Protein 3ZOJ (pdb70)

Radius of gyration: 19.0 Å; Cα contacts (8 Å, |Δi|>4): 452; chains: 1; bounding box: 41×40×64 Å

Sequence (263 aa):
GQAEIKPEDAPYITNAYKPAYARRWGFGSDSVRNHFIAMSSGEFVGTFLFLWSSAFVIAQIANQAPETPDGGSNPAQLIMISSFGFGFGVMVGVFITYRVSGGNLNPAVTLALVLARAIPPFRGILMAFTQIIVAGMAAAGAASAMTPGEIAFANALGGGASRTRGLFLEAFFGTAILCLTVLMLAVEKKHRRATWFAPFVIGIALLIIAHLICIYYTGAGLNPARSFGPAVAARSFPNYHWIYWLGPILGAFFLAYSSIWQMWKWWLNYQTTNP

Nearest PDB structures (foldseek):
  2w1p-assembly1_A  TM=1.003E+00  e=9.322E-38  Komagataella pastoris
  7w7r-assembly1_A  TM=9.279E-01  e=1.316E-11  Anabas testudineus
  5i32-assembly1_A  TM=8.982E-01  e=2.821E-11  Arabidopsis thaliana
  2b5f-assembly1_C  TM=8.684E-01  e=2.950E-11  Spinacia oleracea
  6qf5-assembly1_B  TM=8.588E-01  e=1.096E-08  Homo sapiens

Organism: Komagataella phaffii (strain ATCC 76273 / CBS 7435 / CECT 11047 / NRRL Y-11430 / Wegner 21-1) (NCBI:txid981350)

Structure (mmCIF, N/CA/C/O backbone):
data_3ZOJ
#
_entry.id   3ZOJ
#
_cell.length_a   90.763
_cell.length_b   90.763
_cell.length_c   80.311
_cell.angle_alpha   90.00
_cell.angle_beta   90.00
_cell.angle_gamma   90.00
#
_symmetry.space_group_name_H-M   'I 4'
#
loop_
_entity.id
_entity.type
_entity.pdbx_description
1 polymer AQUAPORIN
2 non-polymer 'octyl beta-D-glucopyranoside'
3 non-polymer 'CHLORIDE ION'
4 water water
#
loop_
_atom_site.group_PDB
_atom_site.id
_atom_site.type_symbol
_atom_site.label_atom_id
_atom_site.label_alt_id
_atom_site.label_comp_id
_atom_site.label_asym_id
_atom_site.label_entity_id
_atom_site.label_seq_id
_atom_site.pdbx_PDB_ins_code
_atom_site.Cartn_x
_atom_site.Cartn_y
_atom_site.Cartn_z
_atom_site.occupancy
_atom_site.B_iso_or_equiv
_atom_site.auth_seq_id
_atom_site.auth_comp_id
_atom_site.auth_asym_id
_atom_site.auth_atom_id
_atom_site.pdbx_PDB_model_num
ATOM 1 N N . GLY A 1 11 ? 52.909 50.075 45.773 1.00 34.93 11 GLY A N 1
ATOM 2 C CA . GLY A 1 11 ? 52.947 49.745 44.320 1.00 29.06 11 GLY A CA 1
ATOM 3 C C . GLY A 1 11 ? 51.619 49.217 43.829 1.00 19.54 11 GLY A C 1
ATOM 4 O O . GLY A 1 11 ? 51.578 48.477 42.887 1.00 22.66 11 GLY A O 1
ATOM 7 N N . GLN A 1 12 ? 50.526 49.664 44.396 1.00 23.86 12 GLN A N 1
ATOM 8 C CA . GLN A 1 12 ? 49.232 49.133 44.054 1.00 25.33 12 GLN A CA 1
ATOM 9 C C . GLN A 1 12 ? 48.678 49.964 42.905 1.00 21.03 12 GLN A C 1
ATOM 10 O O . GLN A 1 12 ? 48.818 51.222 42.885 1.00 22.75 12 GLN A O 1
ATOM 24 N N . ALA A 1 13 ? 48.055 49.298 41.917 1.00 21.00 13 ALA A N 1
ATOM 25 C CA . ALA A 1 13 ? 47.292 49.994 40.863 1.00 21.52 13 ALA A CA 1
ATOM 26 C C . ALA A 1 13 ? 46.230 50.890 41.479 1.00 19.85 13 ALA A C 1
ATOM 27 O O . ALA A 1 13 ? 45.566 50.486 42.446 1.00 23.92 13 ALA A O 1
ATOM 34 N N . GLU A 1 14 ? 46.096 52.081 40.926 1.00 18.25 14 GLU A N 1
ATOM 35 C CA . GLU A 1 14 ? 45.148 53.103 41.396 1.00 18.20 14 GLU A CA 1
ATOM 36 C C . GLU A 1 14 ? 44.130 53.513 40.323 1.00 16.42 14 GLU A C 1
ATOM 37 O O . GLU A 1 14 ? 44.472 54.116 39.292 1.00 16.54 14 GLU A O 1
ATOM 49 N N . ILE A 1 15 ? 42.894 53.121 40.583 1.00 14.50 15 ILE A N 1
ATOM 50 C CA . ILE A 1 15 ? 41.801 53.212 39.625 1.00 13.32 15 ILE A CA 1
ATOM 51 C C . ILE A 1 15 ? 40.810 54.240 40.161 1.00 12.67 15 ILE A C 1
ATOM 52 O O . ILE A 1 15 ? 40.220 54.050 41.221 1.00 15.16 15 ILE A O 1
ATOM 68 N N . LYS A 1 16 ? 40.602 55.323 39.447 1.00 12.40 16 LYS A N 1
ATOM 69 C CA . LYS A 1 16 ? 39.588 56.311 39.837 1.00 13.07 16 LYS A CA 1
ATOM 70 C C . LYS A 1 16 ? 38.227 55.647 39.712 1.00 11.65 16 LYS A C 1
ATOM 71 O O . LYS A 1 16 ? 37.996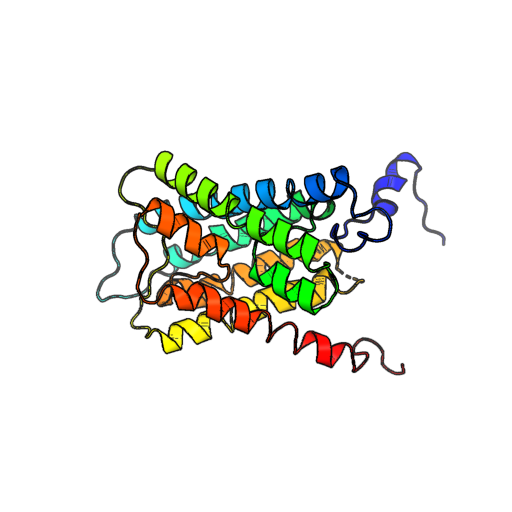 54.861 38.799 1.00 11.08 16 LYS A O 1
ATOM 90 N N . PRO A 1 17 ? 37.282 55.975 40.604 1.00 12.96 17 PRO A N 1
ATOM 91 C CA . PRO A 1 17 ? 36.003 55.269 40.562 1.00 12.73 17 PRO A CA 1
ATOM 92 C C . PRO A 1 17 ? 35.273 55.333 39.224 1.00 11.65 17 PRO A C 1
ATOM 93 O O . PRO A 1 17 ? 34.651 54.368 38.798 1.00 12.18 17 PRO A O 1
ATOM 104 N N . GLU A 1 18 ? 35.356 56.462 38.542 1.00 11.40 18 GLU A N 1
ATOM 105 C CA . GLU A 1 18 ? 34.669 56.601 37.253 1.00 11.50 18 GLU A CA 1
ATOM 106 C C . GLU A 1 18 ? 35.263 55.698 36.176 1.00 10.07 18 GLU A C 1
ATOM 107 O O . GLU A 1 18 ? 34.618 55.460 35.142 1.00 10.79 18 GLU A O 1
ATOM 119 N N . ASP A 1 19 ? 36.468 55.215 36.407 1.00 9.21 19 ASP A N 1
ATOM 120 C CA . ASP A 1 19 ? 37.171 54.332 35.463 1.00 8.84 19 ASP A CA 1
ATOM 121 C C . ASP A 1 19 ? 37.061 52.877 35.836 1.00 8.75 19 ASP A C 1
ATOM 122 O O . ASP A 1 19 ? 37.481 52.024 35.065 1.00 8.99 19 ASP A O 1
ATOM 131 N N . ALA A 1 20 ? 36.474 52.568 36.989 1.00 9.33 20 ALA A N 1
ATOM 132 C CA . ALA A 1 20 ? 36.336 51.172 37.393 1.00 9.74 20 ALA A CA 1
ATOM 133 C C . ALA A 1 20 ? 35.591 50.329 36.364 1.00 8.98 20 ALA A C 1
ATOM 134 O O . ALA A 1 20 ? 35.967 49.162 36.186 1.00 9.18 20 ALA A O 1
ATOM 141 N N . PRO A 1 21 ? 34.576 50.849 35.651 1.00 8.76 21 PRO A N 1
ATOM 142 C CA . PRO A 1 21 ? 33.901 49.979 34.689 1.00 8.56 21 PRO A CA 1
ATOM 143 C C . PRO A 1 21 ? 34.825 49.376 33.631 1.00 7.78 21 PRO A C 1
ATOM 144 O O . PRO A 1 21 ? 34.549 48.291 33.134 1.00 8.13 21 PRO A O 1
ATOM 155 N N . TYR A 1 22 ? 35.864 50.103 33.240 1.00 7.45 22 TYR A N 1
ATOM 156 C CA . TYR A 1 22 ? 36.743 49.611 32.190 1.00 7.43 22 TYR A CA 1
ATOM 157 C C . TYR A 1 22 ? 37.589 48.439 32.632 1.00 8.04 22 TYR A C 1
ATOM 158 O O . TYR A 1 22 ? 38.186 47.763 31.797 1.00 9.79 22 TYR A O 1
ATOM 176 N N . ILE A 1 23 ? 37.700 48.230 33.942 1.00 8.49 23 ILE A N 1
ATOM 177 C CA . ILE A 1 23 ? 38.434 47.119 34.537 1.00 9.47 23 ILE A CA 1
ATOM 178 C C . ILE A 1 23 ? 37.475 46.019 34.948 1.00 8.70 23 ILE A C 1
ATOM 179 O O . ILE A 1 23 ? 37.697 44.839 34.666 1.00 9.89 23 ILE A O 1
ATOM 195 N N . THR A 1 24 ? 36.413 46.389 35.654 1.00 8.17 24 THR A N 1
ATOM 196 C CA . THR A 1 24 ? 35.482 45.430 36.197 1.00 8.22 24 THR A CA 1
ATOM 197 C C . THR A 1 24 ? 34.611 44.769 35.139 1.00 8.05 24 THR A C 1
ATOM 198 O O . THR A 1 24 ? 34.203 43.615 35.294 1.00 9.69 24 THR A O 1
ATOM 209 N N . ASN A 1 25 ? 34.274 45.488 34.067 1.00 7.41 25 ASN A N 1
ATOM 210 C CA . ASN A 1 25 ? 33.385 44.931 33.048 1.00 7.44 25 ASN A CA 1
ATOM 211 C C . ASN A 1 25 ? 34.231 44.229 31.987 1.00 7.05 25 ASN A C 1
ATOM 212 O O . ASN A 1 25 ? 34.740 44.832 31.056 1.00 7.48 25 ASN A O 1
ATOM 223 N N . ALA A 1 26 ? 34.395 42.924 32.168 1.00 7.92 26 ALA A N 1
ATOM 224 C CA . ALA A 1 26 ? 35.216 42.146 31.279 1.00 7.90 26 ALA A CA 1
ATOM 225 C C . ALA A 1 26 ? 34.601 42.159 29.870 1.00 7.51 26 ALA A C 1
ATOM 226 O O . ALA A 1 26 ? 33.404 42.075 29.694 1.00 9.65 26 ALA A O 1
ATOM 233 N N . TYR A 1 27 ? 35.477 42.188 28.883 1.00 6.80 27 TYR A N 1
ATOM 234 C CA . TYR A 1 27 ? 35.050 42.082 27.487 1.00 6.26 27 TYR A CA 1
ATOM 235 C C . TYR A 1 27 ? 35.276 40.618 27.087 1.00 5.96 27 TYR A C 1
ATOM 236 O O . TYR A 1 27 ? 36.370 40.233 26.681 1.00 7.08 27 TYR A O 1
ATOM 254 N N . LYS A 1 28 ? 34.249 39.831 27.315 1.00 6.74 28 LYS A N 1
ATOM 255 C CA . LYS A 1 28 ? 34.279 38.370 27.236 1.00 6.83 28 LYS A CA 1
ATOM 256 C C . LYS A 1 28 ? 33.055 37.935 26.445 1.00 6.07 28 LYS A C 1
ATOM 257 O O . LYS A 1 28 ? 32.015 38.601 26.469 1.00 6.43 28 LYS A O 1
ATOM 276 N N . PRO A 1 29 ? 33.153 36.797 25.761 1.00 5.76 29 PRO A N 1
ATOM 277 C CA . PRO A 1 29 ? 32.008 36.346 24.982 1.00 5.65 29 PRO A CA 1
ATOM 278 C C . PRO A 1 29 ? 30.859 36.004 25.920 1.00 5.62 29 PRO A C 1
ATOM 279 O O . PRO A 1 29 ? 31.052 35.448 27.003 1.00 6.19 29 PRO A O 1
ATOM 290 N N . ALA A 1 30 ? 29.631 36.235 25.445 1.00 5.74 30 ALA A N 1
ATOM 291 C CA . ALA A 1 30 ? 28.477 36.026 26.311 1.00 6.19 30 ALA A CA 1
ATOM 292 C C . ALA A 1 30 ? 28.412 34.582 26.795 1.00 6.24 30 ALA A C 1
ATOM 293 O O . ALA A 1 30 ? 27.996 34.334 27.928 1.00 7.11 30 ALA A O 1
ATOM 300 N N . TYR A 1 31 ? 28.792 33.624 25.963 1.00 6.62 31 TYR A N 1
ATOM 301 C CA . TYR A 1 31 ? 28.713 32.234 26.346 1.00 8.00 31 TYR A CA 1
ATOM 302 C C . TYR A 1 31 ? 29.578 31.911 27.538 1.00 9.61 31 TYR A C 1
ATOM 303 O O . TYR A 1 31 ? 29.112 30.995 28.323 1.00 11.12 31 TYR A O 1
ATOM 321 N N . ALA A 1 32 ? 30.604 32.714 27.850 1.00 7.52 32 ALA A N 1
ATOM 322 C CA . ALA A 1 32 ? 31.395 32.490 29.061 1.00 8.58 32 ALA A CA 1
ATOM 323 C C . ALA A 1 32 ? 30.567 32.594 30.325 1.00 8.58 32 ALA A C 1
ATOM 324 O O . ALA A 1 32 ? 30.939 32.015 31.346 1.00 11.96 32 ALA A O 1
ATOM 331 N N A ARG A 1 33 ? 29.469 33.289 30.261 0.50 7.96 33 ARG A N 1
ATOM 332 N N B ARG A 1 33 ? 29.486 33.372 30.281 0.50 8.36 33 ARG A N 1
ATOM 333 C CA A ARG A 1 33 ? 28.746 33.587 31.444 0.50 8.58 33 ARG A CA 1
ATOM 334 C CA B ARG A 1 33 ? 28.637 33.672 31.458 0.50 9.59 33 ARG A CA 1
ATOM 335 C C A ARG A 1 33 ? 27.286 33.109 31.352 0.50 8.17 33 ARG A C 1
ATOM 336 C C B ARG A 1 33 ? 27.245 33.082 31.357 0.50 8.69 33 ARG A C 1
ATOM 337 O O A ARG A 1 33 ? 26.426 33.580 32.102 0.50 9.35 33 ARG A O 1
ATOM 338 O O B ARG A 1 33 ? 26.345 33.493 32.079 0.50 11.69 33 ARG A O 1
ATOM 379 N N . TRP A 1 34 ? 27.052 32.109 30.507 1.00 8.33 34 TRP A N 1
ATOM 380 C CA . TRP A 1 34 ? 25.747 31.473 30.385 1.00 9.11 34 TRP A CA 1
ATOM 381 C C . TRP A 1 34 ? 25.673 30.298 31.330 1.00 10.02 34 TRP A C 1
ATOM 382 O O . TRP A 1 34 ? 25.733 29.124 30.929 1.00 12.39 34 TRP A O 1
ATOM 403 N N . GLY A 1 35 ? 25.515 30.606 32.603 1.00 10.87 35 GLY A N 1
ATOM 404 C CA . GLY A 1 35 ? 25.336 29.593 33.631 1.00 12.56 35 GLY A CA 1
ATOM 405 C C . GLY A 1 35 ? 23.899 29.570 34.098 1.00 10.94 35 GLY A C 1
ATOM 406 O O . GLY A 1 35 ? 22.959 29.762 33.330 1.00 11.03 35 GLY A O 1
ATOM 410 N N . PHE A 1 36 ? 23.705 29.301 35.380 1.00 11.60 36 PHE A N 1
ATOM 411 C CA . PHE A 1 36 ? 22.361 29.272 35.902 1.00 12.34 36 PHE A CA 1
ATOM 412 C C . PHE A 1 36 ? 21.633 30.581 35.594 1.00 11.83 36 PHE A C 1
ATOM 413 O O . PHE A 1 36 ? 22.201 31.666 35.762 1.00 12.90 36 PHE A O 1
ATOM 430 N N . GLY A 1 37 ? 20.368 30.474 35.164 1.00 11.33 37 GLY A N 1
ATOM 431 C CA . GLY A 1 37 ? 19.545 31.623 34.783 1.00 11.47 37 GLY A CA 1
ATOM 432 C C . GLY A 1 37 ? 19.447 31.849 33.285 1.00 10.44 37 GLY A C 1
ATOM 433 O O . GLY A 1 37 ? 18.597 32.596 32.828 1.00 11.36 37 GLY A O 1
ATOM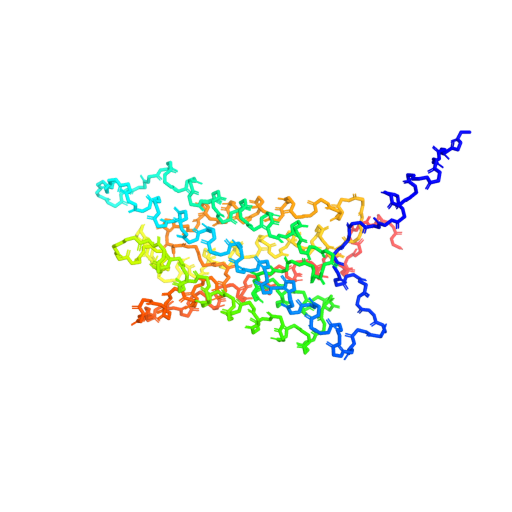 437 N N . SER A 1 38 ? 20.350 31.202 32.514 1.00 10.41 38 SER A N 1
ATOM 438 C CA . SER A 1 38 ? 20.411 31.398 31.029 1.00 11.30 38 SER A CA 1
ATOM 439 C C . SER A 1 38 ? 19.246 30.902 30.215 1.00 10.75 38 SER A C 1
ATOM 440 O O . SER A 1 38 ? 19.139 31.275 29.061 1.00 12.06 38 SER A O 1
ATOM 448 N N . ASP A 1 39 ? 18.388 30.050 30.762 1.00 11.26 39 ASP A N 1
ATOM 449 C CA . ASP A 1 39 ? 17.326 29.457 29.968 1.00 11.37 39 ASP A CA 1
ATOM 450 C C . ASP A 1 39 ? 16.011 30.221 29.966 1.00 11.55 39 ASP A C 1
ATOM 451 O O . ASP A 1 39 ? 15.009 29.771 29.448 1.00 13.38 39 ASP A O 1
ATOM 460 N N . SER A 1 40 ? 16.032 31.466 30.506 1.00 12.00 40 SER A N 1
ATOM 461 C CA . SER A 1 40 ? 14.907 32.310 30.430 1.00 11.71 40 SER A CA 1
ATOM 462 C C . SER A 1 40 ? 14.626 32.682 28.986 1.00 11.60 40 SER A C 1
ATOM 463 O O . SER A 1 40 ? 15.553 32.751 28.137 1.00 11.28 40 SER A O 1
ATOM 471 N N . VAL A 1 41 ? 13.362 33.027 28.709 1.00 12.05 41 VAL A N 1
ATOM 472 C CA . VAL A 1 41 ? 13.038 33.548 27.416 1.00 12.27 41 VAL A CA 1
ATOM 473 C C . VAL A 1 41 ? 13.840 34.801 27.131 1.00 10.64 41 VAL A C 1
ATOM 474 O O . VAL A 1 41 ? 14.321 34.979 26.011 1.00 10.76 41 VAL A O 1
ATOM 487 N N . ARG A 1 42 ? 13.997 35.677 28.114 1.00 10.37 42 ARG A N 1
ATOM 488 C CA . ARG A 1 42 ? 14.808 36.891 27.933 1.00 9.78 42 ARG A CA 1
ATOM 489 C C . ARG A 1 42 ? 16.210 36.527 27.428 1.00 8.90 42 ARG A C 1
ATOM 490 O O . ARG A 1 42 ? 16.691 37.124 26.475 1.00 8.95 42 ARG A O 1
ATOM 511 N N . ASN A 1 43 ? 16.879 35.599 28.110 1.00 8.85 43 ASN A N 1
ATOM 512 C CA . ASN A 1 43 ? 18.253 35.260 27.703 1.00 8.21 43 ASN A CA 1
ATOM 513 C C . ASN A 1 43 ? 18.298 34.582 26.353 1.00 8.13 43 ASN A C 1
ATOM 514 O O . ASN A 1 43 ? 19.214 34.852 25.556 1.00 8.04 43 ASN A O 1
ATOM 525 N N . HIS A 1 44 ? 17.362 33.689 26.033 1.00 8.53 44 HIS A N 1
ATOM 526 C CA . HIS A 1 44 ? 17.339 33.134 24.696 1.00 8.59 44 HIS A CA 1
ATOM 527 C C . HIS A 1 44 ? 17.160 34.235 23.653 1.00 8.60 44 HIS A C 1
ATOM 528 O O . HIS A 1 44 ? 17.823 34.228 22.624 1.00 8.68 44 HIS A O 1
ATOM 542 N N . PHE A 1 45 ? 16.253 35.179 23.919 1.00 8.89 45 PHE A N 1
ATOM 543 C CA . PHE A 1 45 ? 16.021 36.280 22.994 1.00 8.98 45 PHE A CA 1
ATOM 544 C C . PHE A 1 45 ? 17.277 37.126 22.822 1.00 8.30 45 PHE A C 1
ATOM 545 O O . PHE A 1 45 ? 17.620 37.511 21.716 1.00 8.71 45 PHE A O 1
ATOM 562 N N . ILE A 1 46 ? 17.964 37.436 23.918 1.00 7.99 46 ILE A N 1
ATOM 563 C CA . ILE A 1 46 ? 19.195 38.240 23.818 1.00 7.52 46 ILE A CA 1
ATOM 564 C C . ILE A 1 46 ? 20.175 37.522 22.892 1.00 7.21 46 ILE A C 1
ATOM 565 O O . ILE A 1 46 ? 20.758 38.142 21.990 1.00 7.40 46 ILE A O 1
ATOM 581 N N . ALA A 1 47 ? 20.403 36.232 23.118 1.00 7.50 47 ALA A N 1
ATOM 582 C CA . ALA A 1 47 ? 21.343 35.488 22.302 1.00 7.70 47 ALA A CA 1
ATOM 583 C C . ALA A 1 47 ? 20.918 35.480 20.838 1.00 7.54 47 ALA A C 1
ATOM 584 O O . ALA A 1 47 ? 21.744 35.691 19.941 1.00 7.87 47 ALA A O 1
ATOM 591 N N . MET A 1 48 ? 19.630 35.229 20.578 1.00 7.74 48 MET A N 1
ATOM 592 C CA . MET A 1 48 ? 19.158 35.243 19.209 1.00 8.13 48 MET A CA 1
ATOM 593 C C . MET A 1 48 ? 19.316 36.625 18.579 1.00 7.38 48 MET A C 1
ATOM 594 O O . MET A 1 48 ? 19.680 36.734 17.413 1.00 7.99 48 MET A O 1
ATOM 608 N N . SER A 1 49 ? 19.031 37.670 19.348 1.00 7.61 49 SER A N 1
ATOM 609 C CA A SER A 1 49 ? 19.130 39.010 18.777 0.75 7.24 49 SER A CA 1
ATOM 610 C CA B SER A 1 49 ? 19.142 39.066 18.909 0.25 8.59 49 SER A CA 1
ATOM 611 C C . SER A 1 49 ? 20.584 39.363 18.435 1.00 6.86 49 SER A C 1
ATOM 612 O O . SER A 1 49 ? 20.830 40.005 17.415 1.00 7.33 49 SER A O 1
ATOM 626 N N . GLY A 1 50 ? 21.538 38.935 19.258 1.00 7.02 50 GLY A N 1
ATOM 627 C CA . GLY A 1 50 ? 22.930 39.152 18.907 1.00 6.77 50 GLY A CA 1
ATOM 628 C C . GLY A 1 50 ? 23.333 38.403 17.648 1.00 6.51 50 GLY A C 1
ATOM 629 O O . GLY A 1 50 ? 23.981 38.942 16.761 1.00 6.84 50 GLY A O 1
ATOM 633 N N . GLU A 1 51 ? 22.926 37.132 17.571 1.00 6.57 51 GLU A N 1
ATOM 634 C CA . GLU A 1 51 ? 23.263 36.377 16.382 1.00 6.51 51 GLU A CA 1
ATOM 635 C C . GLU A 1 51 ? 22.559 36.943 15.158 1.00 6.63 51 GLU A C 1
ATOM 636 O O . GLU A 1 51 ? 23.146 36.949 14.068 1.00 7.00 51 GLU A O 1
ATOM 648 N N . PHE A 1 52 ? 21.331 37.417 15.285 1.00 6.64 52 PHE A N 1
ATOM 649 C CA . PHE A 1 52 ? 20.648 37.940 14.124 1.00 7.04 52 PHE A CA 1
ATOM 650 C C . PHE A 1 52 ? 21.301 39.229 13.644 1.00 6.79 52 PHE A C 1
ATOM 651 O O . PHE A 1 52 ? 21.623 39.392 12.464 1.00 7.10 52 PHE A O 1
ATOM 668 N N . VAL A 1 53 ? 21.468 40.191 14.551 1.00 6.79 53 VAL A N 1
ATOM 669 C CA . VAL A 1 53 ? 22.056 41.471 14.183 1.00 6.76 53 VAL A CA 1
ATOM 670 C C . VAL A 1 53 ? 23.460 41.263 13.625 1.00 6.45 53 VAL A C 1
ATOM 671 O O . VAL A 1 53 ? 23.839 41.831 12.600 1.00 6.64 53 VAL A O 1
ATOM 684 N N . GLY A 1 54 ? 24.276 40.494 14.355 1.00 6.26 54 GLY A N 1
ATOM 685 C CA . GLY A 1 54 ? 25.641 40.294 13.929 1.00 6.34 54 GLY A CA 1
ATOM 686 C C . GLY A 1 54 ? 25.751 39.564 12.607 1.00 6.01 54 GLY A C 1
ATOM 687 O O . GLY A 1 54 ? 26.539 39.939 11.741 1.00 6.52 54 GLY A O 1
ATOM 691 N N . THR A 1 55 ? 24.978 38.486 12.443 1.00 6.02 55 THR A N 1
ATOM 692 C CA . THR A 1 55 ? 25.072 37.709 11.223 1.00 6.18 55 THR A CA 1
ATOM 693 C C . THR A 1 55 ? 24.539 38.526 10.054 1.00 6.11 55 THR A C 1
ATOM 694 O O . THR A 1 55 ? 25.111 38.511 8.958 1.00 6.65 55 THR A O 1
ATOM 705 N N . PHE A 1 56 ? 23.431 39.230 10.263 1.00 6.36 56 PHE A N 1
ATOM 706 C CA . PHE A 1 56 ? 22.888 40.064 9.200 1.00 6.84 56 PHE A CA 1
ATOM 707 C C . PHE A 1 56 ? 23.905 41.107 8.775 1.00 6.68 56 PHE A C 1
ATOM 708 O O . PHE A 1 56 ? 24.164 41.287 7.592 1.00 7.24 56 PHE A O 1
ATOM 725 N N . LEU A 1 57 ? 24.473 41.865 9.732 1.00 6.77 57 LEU A N 1
ATOM 726 C CA . LEU A 1 57 ? 25.342 42.954 9.315 1.00 7.32 57 LEU A CA 1
ATOM 727 C C . LEU A 1 57 ? 26.593 42.414 8.619 1.00 6.66 57 LEU A C 1
ATOM 728 O O . LEU A 1 57 ? 27.056 42.998 7.632 1.00 7.19 57 LEU A O 1
ATOM 744 N N . PHE A 1 58 ? 27.156 41.335 9.143 1.00 6.36 58 PHE A N 1
ATOM 745 C CA . PHE A 1 58 ? 28.339 40.715 8.568 1.00 6.43 58 PHE A CA 1
ATOM 746 C C . PHE A 1 58 ? 28.068 40.219 7.155 1.00 5.68 58 PHE A C 1
ATOM 747 O O . PHE A 1 58 ? 28.783 40.558 6.217 1.00 6.16 58 PHE A O 1
ATOM 764 N N . LEU A 1 59 ? 27.040 39.382 7.012 1.00 5.85 59 LEU A N 1
ATOM 765 C CA . LEU A 1 59 ? 26.786 38.789 5.708 1.00 5.92 59 LEU A CA 1
ATOM 766 C C . LEU A 1 59 ? 26.250 39.798 4.709 1.00 5.96 59 LEU A C 1
ATOM 767 O O . LEU A 1 59 ? 26.620 39.748 3.533 1.00 6.40 59 LEU A O 1
ATOM 783 N N . TRP A 1 60 ? 25.366 40.707 5.131 1.00 6.16 60 TRP A N 1
ATOM 784 C CA . TRP A 1 60 ? 24.877 41.713 4.191 1.00 6.30 60 TRP A CA 1
ATOM 785 C C . TRP A 1 60 ? 26.033 42.506 3.629 1.00 6.26 60 TRP A C 1
ATOM 786 O O . TRP A 1 60 ? 26.154 42.723 2.421 1.00 6.67 60 TRP A O 1
ATOM 807 N N A SER A 1 61 ? 26.902 43.008 4.527 0.50 5.87 61 SER A N 1
ATOM 808 N N B SER A 1 61 ? 26.896 42.989 4.522 0.50 6.32 61 SER A N 1
ATOM 809 C CA A SER A 1 61 ? 28.077 43.768 4.119 0.50 5.70 61 SER A CA 1
ATOM 810 C CA B SER A 1 61 ? 27.976 43.813 4.048 0.50 6.96 61 SER A CA 1
ATOM 811 C C A SER A 1 61 ? 28.890 42.986 3.103 0.50 5.79 61 SER A C 1
ATOM 812 C C B SER A 1 61 ? 28.898 42.998 3.108 0.50 5.98 61 SER A C 1
ATOM 813 O O A SER A 1 61 ? 29.262 43.480 2.041 0.50 6.22 61 SER A O 1
ATOM 814 O O B SER A 1 61 ? 29.275 43.474 2.041 0.50 6.35 61 SER A O 1
ATOM 829 N N . ALA A 1 62 ? 29.240 41.766 3.502 1.00 5.82 62 ALA A N 1
ATOM 830 C CA . ALA A 1 62 ? 30.127 40.961 2.704 1.00 5.72 62 ALA A CA 1
ATOM 831 C C . ALA A 1 62 ? 29.502 40.579 1.359 1.00 5.76 62 ALA A C 1
ATOM 832 O O . ALA A 1 62 ? 30.216 40.464 0.358 1.00 6.24 62 ALA A O 1
ATOM 839 N N . PHE A 1 63 ? 28.187 40.366 1.334 1.00 5.87 63 PHE A N 1
ATOM 840 C CA . PHE A 1 63 ? 27.508 40.064 0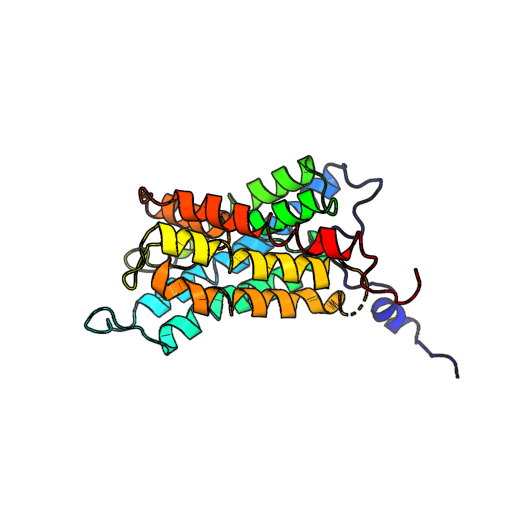.080 1.00 6.18 63 PHE A CA 1
ATOM 841 C C . PHE A 1 63 ? 27.543 41.260 -0.876 1.00 6.17 63 PHE A C 1
ATOM 842 O O . PHE A 1 63 ? 27.782 41.075 -2.071 1.00 6.74 63 PHE A O 1
ATOM 859 N N . VAL A 1 64 ? 27.287 42.461 -0.377 1.00 6.24 64 VAL A N 1
ATOM 860 C CA . VAL A 1 64 ? 27.355 43.632 -1.243 1.00 6.42 64 VAL A CA 1
ATOM 861 C C . VAL A 1 64 ? 28.787 43.826 -1.748 1.00 6.19 64 VAL A C 1
ATOM 862 O O . VAL A 1 64 ? 29.015 44.116 -2.926 1.00 6.57 64 VAL A O 1
ATOM 875 N N . ILE A 1 65 ? 29.769 43.675 -0.855 1.00 5.88 65 ILE A N 1
ATOM 876 C CA . ILE A 1 65 ? 31.158 43.827 -1.253 1.00 5.99 65 ILE A CA 1
ATOM 877 C C . ILE A 1 65 ? 31.514 42.806 -2.335 1.00 6.08 65 ILE A C 1
ATOM 878 O O . ILE A 1 65 ? 32.197 43.141 -3.313 1.00 6.69 65 ILE A O 1
ATOM 894 N N . ALA A 1 66 ? 31.077 41.563 -2.178 1.00 6.22 66 ALA A N 1
ATOM 895 C CA . ALA A 1 66 ? 31.336 40.546 -3.180 1.00 6.72 66 ALA A CA 1
ATOM 896 C C . ALA A 1 66 ? 30.626 40.867 -4.492 1.00 6.78 66 ALA A C 1
ATOM 897 O O . ALA A 1 66 ? 31.194 40.662 -5.569 1.00 7.58 66 ALA A O 1
ATOM 904 N N . GLN A 1 67 ? 29.400 41.360 -4.420 1.00 6.98 67 GLN A N 1
ATOM 905 C CA . GLN A 1 67 ? 28.682 41.782 -5.623 1.00 7.35 67 GLN A CA 1
ATOM 906 C C . GLN A 1 67 ? 29.521 42.792 -6.398 1.00 7.32 67 GLN A C 1
ATOM 907 O O . GLN A 1 67 ? 29.688 42.681 -7.619 1.00 8.26 67 GLN A O 1
ATOM 921 N N . ILE A 1 68 ? 30.055 43.801 -5.695 1.00 6.94 68 ILE A N 1
ATOM 922 C CA . ILE A 1 68 ? 30.847 44.836 -6.328 1.00 7.05 68 ILE A CA 1
ATOM 923 C C . ILE A 1 68 ? 32.137 44.260 -6.876 1.00 7.11 68 ILE A C 1
ATOM 924 O O . ILE A 1 68 ? 32.530 44.552 -8.024 1.00 7.87 68 ILE A O 1
ATOM 940 N N . ALA A 1 69 ? 32.851 43.474 -6.085 1.00 7.03 69 ALA A N 1
ATOM 941 C CA . ALA A 1 69 ? 34.121 42.930 -6.518 1.00 7.59 69 ALA A CA 1
ATOM 942 C C . ALA A 1 69 ? 33.950 42.108 -7.793 1.00 7.99 69 ALA A C 1
ATOM 943 O O . ALA A 1 69 ? 34.832 42.116 -8.665 1.00 8.84 69 ALA A O 1
ATOM 950 N N . ASN A 1 70 ? 32.823 41.420 -7.896 1.00 8.51 70 ASN A N 1
ATOM 951 C CA . ASN A 1 70 ? 32.510 40.582 -9.052 1.00 9.71 70 ASN A CA 1
ATOM 952 C C . ASN A 1 70 ? 32.022 41.378 -10.250 1.00 10.44 70 ASN A C 1
ATOM 953 O O . ASN A 1 70 ? 31.763 40.770 -11.287 1.00 13.27 70 ASN A O 1
ATOM 964 N N . GLN A 1 71 ? 32.034 42.707 -10.191 1.00 9.54 71 GLN A N 1
ATOM 965 C CA . GLN A 1 71 ? 31.877 43.557 -11.351 1.00 10.13 71 GLN A CA 1
ATOM 966 C C . GLN A 1 71 ? 33.202 43.928 -11.998 1.00 10.40 71 GLN A C 1
ATOM 967 O O . GLN A 1 71 ? 33.227 44.721 -12.948 1.00 11.96 71 GLN A O 1
ATOM 981 N N . ALA A 1 72 ? 34.312 43.381 -11.524 1.00 9.76 72 ALA A N 1
ATOM 982 C CA . ALA A 1 72 ? 35.588 43.671 -12.149 1.00 10.32 72 ALA A CA 1
ATOM 983 C C . ALA A 1 72 ? 35.597 42.989 -13.529 1.00 11.37 72 ALA A C 1
ATOM 984 O O . ALA A 1 72 ? 35.006 41.941 -13.727 1.00 12.63 72 ALA A O 1
ATOM 991 N N . PRO A 1 73 ? 36.323 43.552 -14.484 1.00 13.66 73 PRO A N 1
ATOM 992 C CA . PRO A 1 73 ? 36.454 42.889 -15.768 1.00 15.70 73 PRO A CA 1
ATOM 993 C C . PRO A 1 73 ? 36.953 41.482 -15.615 1.00 13.43 73 PRO A C 1
ATOM 994 O O . PRO A 1 73 ? 37.816 41.211 -14.784 1.00 14.36 73 PRO A O 1
ATOM 1005 N N . GLU A 1 74 ? 36.435 40.579 -16.430 1.00 15.40 74 GLU A N 1
ATOM 1006 C CA . GLU A 1 74 ? 36.816 39.193 -16.327 1.00 16.23 74 GLU A CA 1
ATOM 1007 C C . GLU A 1 74 ? 38.296 38.994 -16.589 1.00 15.14 74 GLU A C 1
ATOM 1008 O O . GLU A 1 74 ? 38.861 39.626 -17.440 1.00 19.01 74 GLU A O 1
ATOM 1020 N N . THR A 1 75 ? 38.896 38.061 -15.867 1.00 15.63 75 THR A N 1
ATOM 1021 C CA . THR A 1 75 ? 40.284 37.696 -16.041 1.00 15.65 75 THR A CA 1
ATOM 1022 C C . THR A 1 75 ? 40.320 36.554 -17.034 1.00 17.24 75 THR A C 1
ATOM 1023 O O . THR A 1 75 ? 39.594 35.553 -16.884 1.00 17.64 75 THR A O 1
ATOM 1034 N N . PRO A 1 76 ? 41.179 36.660 -18.045 1.00 19.76 76 PRO A N 1
ATOM 1035 C CA . PRO A 1 76 ? 41.147 35.604 -19.063 1.00 22.77 76 PRO A CA 1
ATOM 1036 C C . PRO A 1 76 ? 41.614 34.242 -18.556 1.00 20.89 76 PRO A C 1
ATOM 1037 O O . PRO A 1 76 ? 42.355 34.103 -17.589 1.00 20.41 76 PRO A O 1
ATOM 1048 N N . ASP A 1 77 ? 41.195 33.226 -19.319 1.00 23.38 77 ASP A N 1
ATOM 1049 C CA . ASP A 1 77 ? 41.685 31.871 -19.178 1.00 25.92 77 ASP A CA 1
ATOM 1050 C C . ASP A 1 77 ? 41.556 31.302 -17.776 1.00 22.89 77 ASP A C 1
ATOM 1051 O O . ASP A 1 77 ? 42.364 30.477 -17.334 1.00 22.60 77 ASP A O 1
ATOM 1060 N N . GLY A 1 78 ? 40.469 31.699 -17.114 1.00 21.61 78 GLY A N 1
ATOM 1061 C CA . GLY A 1 78 ? 40.182 31.283 -15.737 1.00 23.88 78 GLY A CA 1
ATOM 1062 C C . GLY A 1 78 ? 41.162 31.732 -14.714 1.00 18.70 78 GLY A C 1
ATOM 1063 O O . GLY A 1 78 ? 41.137 31.207 -13.620 1.00 19.93 78 GLY A O 1
ATOM 1067 N N . GLY A 1 79 ? 42.003 32.708 -15.025 1.00 14.98 79 GLY A N 1
ATOM 1068 C CA . GLY A 1 79 ? 43.011 33.115 -14.084 1.00 13.10 79 GLY A CA 1
ATOM 1069 C C . GLY A 1 79 ? 42.404 33.815 -12.886 1.00 11.34 79 GLY A C 1
ATOM 1070 O O . GLY A 1 79 ? 41.255 34.230 -12.879 1.00 14.24 79 GLY A O 1
ATOM 1074 N N . SER A 1 80 ? 43.222 33.945 -11.855 1.00 9.75 80 SER A N 1
ATOM 1075 C CA . SER A 1 80 ? 42.813 34.637 -10.642 1.00 8.99 80 SER A CA 1
ATOM 1076 C C . SER A 1 80 ? 43.022 36.150 -10.784 1.00 8.39 80 SER A C 1
ATOM 1077 O O . SER A 1 80 ? 43.815 36.618 -11.587 1.00 9.09 80 SER A O 1
ATOM 1085 N N . ASN A 1 81 ? 42.325 36.874 -9.907 1.00 8.22 81 ASN A N 1
ATOM 1086 C CA . ASN A 1 81 ? 42.406 38.325 -9.802 1.00 7.92 81 ASN A CA 1
ATOM 1087 C C . ASN A 1 81 ? 42.701 38.644 -8.346 1.00 6.93 81 ASN A C 1
ATOM 1088 O O . ASN A 1 81 ? 41.788 38.755 -7.522 1.00 7.01 81 ASN A O 1
ATOM 1099 N N . PRO A 1 82 ? 43.990 38.746 -7.975 1.00 7.07 82 PRO A N 1
ATOM 1100 C CA . PRO A 1 82 ? 44.341 38.957 -6.563 1.00 6.48 82 PRO A CA 1
ATOM 1101 C C . PRO A 1 82 ? 43.643 40.143 -5.927 1.00 6.24 82 PRO A C 1
ATOM 1102 O O . PRO A 1 82 ? 43.196 40.026 -4.779 1.00 6.30 82 PRO A O 1
ATOM 1113 N N . ALA A 1 83 ? 43.571 41.302 -6.588 1.00 6.51 83 ALA A N 1
ATOM 1114 C CA . ALA A 1 83 ? 42.909 42.438 -5.959 1.00 6.57 83 ALA A CA 1
ATOM 1115 C C . ALA A 1 83 ? 41.436 42.151 -5.641 1.00 6.21 83 ALA A C 1
ATOM 1116 O O . ALA A 1 83 ? 40.923 42.529 -4.602 1.00 6.37 83 ALA A O 1
ATOM 1123 N N . GLN A 1 84 ? 40.758 41.484 -6.584 1.00 6.29 84 GLN A N 1
ATOM 1124 C CA . GLN A 1 84 ? 39.378 41.075 -6.371 1.00 6.33 84 GLN A CA 1
ATOM 1125 C C . GLN A 1 84 ? 39.244 40.133 -5.173 1.00 5.97 84 GLN A C 1
ATOM 1126 O O . GLN A 1 84 ? 38.356 40.289 -4.336 1.00 6.31 84 GLN A O 1
ATOM 1140 N N . LEU A 1 85 ? 40.125 39.139 -5.112 1.00 5.97 85 LEU A N 1
ATOM 1141 C CA . LEU A 1 85 ? 40.097 38.169 -4.016 1.00 5.93 85 LEU A CA 1
ATOM 1142 C C . LEU A 1 85 ? 40.377 38.853 -2.684 1.00 5.54 85 LEU A C 1
ATOM 1143 O O . LEU A 1 85 ? 39.744 38.527 -1.671 1.00 5.90 85 LEU A O 1
ATOM 1159 N N . ILE A 1 86 ? 41.322 39.783 -2.659 1.00 5.58 86 ILE A N 1
ATOM 1160 C CA . ILE A 1 86 ? 41.598 40.536 -1.444 1.00 5.42 86 ILE A CA 1
ATOM 1161 C C . ILE A 1 86 ? 40.363 41.313 -1.025 1.00 5.26 86 ILE A C 1
ATOM 1162 O O . ILE A 1 86 ? 39.989 41.318 0.157 1.00 5.56 86 ILE A O 1
ATOM 1178 N N . MET A 1 87 ? 39.700 42.005 -1.963 1.00 5.38 87 MET A N 1
ATOM 1179 C CA . MET A 1 87 ? 38.521 42.780 -1.607 1.00 5.47 87 MET A CA 1
ATOM 1180 C C . MET A 1 87 ? 37.451 41.899 -0.964 1.00 5.40 87 MET A C 1
ATOM 1181 O O . MET A 1 87 ? 36.861 42.267 0.056 1.00 5.56 87 MET A O 1
ATOM 1195 N N . ILE A 1 88 ? 37.160 40.753 -1.593 1.00 5.45 88 ILE A N 1
ATOM 1196 C CA . ILE A 1 88 ? 36.130 39.865 -1.071 1.00 5.80 88 ILE A CA 1
ATOM 1197 C C . ILE A 1 88 ? 36.542 39.335 0.308 1.00 5.34 88 ILE A C 1
ATOM 1198 O O . ILE A 1 88 ? 35.715 39.220 1.228 1.00 5.83 88 ILE A O 1
ATOM 1214 N N A SER A 1 89 ? 37.800 38.940 0.454 0.75 5.25 89 SER A N 1
ATOM 1215 N N B SER A 1 89 ? 37.868 39.068 0.437 0.25 5.51 89 SER A N 1
ATOM 1216 C CA A SER A 1 89 ? 38.263 38.449 1.732 0.75 5.05 89 SER A CA 1
ATOM 1217 C CA B SER A 1 89 ? 38.469 38.523 1.692 0.25 5.29 89 SER A CA 1
ATOM 1218 C C A SER A 1 89 ? 38.172 39.525 2.820 0.75 4.99 89 SER A C 1
ATOM 1219 C C B SER A 1 89 ? 38.384 39.533 2.829 0.25 5.38 89 SER A C 1
ATOM 1220 O O A SER A 1 89 ? 37.857 39.190 3.975 0.75 5.09 89 SER A O 1
ATOM 1221 O O B SER A 1 89 ? 38.228 39.201 4.016 0.25 4.56 89 SER A O 1
ATOM 1236 N N . PHE A 1 90 ? 38.465 40.787 2.473 1.00 5.37 90 PHE A N 1
ATOM 1237 C CA . PHE A 1 90 ? 38.253 41.871 3.417 1.00 5.29 90 PHE A CA 1
ATOM 1238 C C . PHE A 1 90 ? 36.783 41.984 3.802 1.00 4.99 90 PHE A C 1
ATOM 1239 O O . PHE A 1 90 ? 36.457 42.196 4.973 1.00 5.30 90 PHE A O 1
ATOM 1256 N N . GLY A 1 91 ? 35.880 41.887 2.827 1.00 5.26 91 GLY A N 1
ATOM 1257 C CA . GLY A 1 91 ? 34.467 41.997 3.156 1.00 5.42 91 GLY A CA 1
ATOM 1258 C C . GLY A 1 91 ? 34.041 40.982 4.194 1.00 5.22 91 GLY A C 1
ATOM 1259 O O . GLY A 1 91 ? 33.362 41.293 5.164 1.00 5.68 91 GLY A O 1
ATOM 1263 N N . PHE A 1 92 ? 34.424 39.706 3.979 1.00 5.22 92 PHE A N 1
ATOM 1264 C CA . PHE A 1 92 ? 34.058 38.683 4.936 1.00 5.17 92 PHE A CA 1
ATOM 1265 C C . PHE A 1 92 ? 34.887 38.767 6.227 1.00 4.88 92 PHE A C 1
ATOM 1266 O O . PHE A 1 92 ? 34.344 38.635 7.324 1.00 5.48 92 PHE A O 1
ATOM 1283 N N . GLY A 1 93 ? 36.199 38.933 6.106 1.00 4.97 93 GLY A N 1
ATOM 1284 C CA . GLY A 1 93 ? 37.055 38.909 7.276 1.00 4.95 93 GLY A CA 1
ATOM 1285 C C . GLY A 1 93 ? 36.880 40.116 8.189 1.00 4.76 93 GLY A C 1
ATOM 1286 O O . GLY A 1 93 ? 36.718 39.987 9.404 1.00 5.17 93 GLY A O 1
ATOM 1290 N N . PHE A 1 94 ? 36.910 41.318 7.604 1.00 5.06 94 PHE A N 1
ATOM 1291 C CA . PHE A 1 94 ? 36.636 42.503 8.390 1.00 5.12 94 PHE A CA 1
ATOM 1292 C C . PHE A 1 94 ? 35.161 42.629 8.740 1.00 4.95 94 PHE A C 1
ATOM 1293 O O . PHE A 1 94 ? 34.813 43.153 9.793 1.00 5.56 94 PHE A O 1
ATOM 1310 N N . GLY A 1 95 ? 34.263 42.134 7.869 1.00 5.42 95 GLY A N 1
ATOM 1311 C CA . GLY A 1 95 ? 32.851 42.126 8.214 1.00 5.76 95 GLY A CA 1
ATOM 1312 C C . GLY A 1 95 ? 32.570 41.283 9.444 1.00 5.28 95 GLY A C 1
ATOM 1313 O O . GLY A 1 95 ? 31.841 41.709 10.341 1.00 5.85 95 GLY A O 1
ATOM 1317 N N . VAL A 1 96 ? 33.149 40.084 9.496 1.00 5.08 96 VAL A N 1
ATOM 1318 C CA . VAL A 1 96 ? 32.917 39.254 10.675 1.00 5.04 96 VAL A CA 1
ATOM 1319 C C . VAL A 1 96 ? 33.599 39.890 11.882 1.00 4.72 96 VAL A C 1
ATOM 1320 O O . VAL A 1 96 ? 33.072 39.825 12.993 1.00 5.13 96 VAL A O 1
ATOM 1333 N N . MET A 1 97 ? 34.753 40.508 11.690 1.00 4.66 97 MET A N 1
ATOM 1334 C CA . MET A 1 97 ? 35.447 41.124 12.807 1.00 4.59 97 MET A CA 1
ATOM 1335 C C . MET A 1 97 ? 34.557 42.158 13.475 1.00 4.45 97 MET A C 1
ATOM 1336 O O . MET A 1 97 ? 34.426 42.203 14.710 1.00 4.73 97 MET A O 1
ATOM 1350 N N . VAL A 1 98 ? 33.961 43.037 12.668 1.00 4.50 98 VAL A N 1
ATOM 1351 C CA . VAL A 1 98 ? 33.072 44.069 13.196 1.00 4.66 98 VAL A CA 1
ATOM 1352 C C . VAL A 1 98 ? 31.845 43.433 13.844 1.00 4.66 98 VAL A C 1
ATOM 1353 O O . VAL A 1 98 ? 31.435 43.814 14.936 1.00 5.09 98 VAL A O 1
ATOM 1366 N N . GLY A 1 99 ? 31.236 42.453 13.156 1.00 4.84 99 GLY A N 1
ATOM 1367 C CA . GLY A 1 99 ? 30.066 41.817 13.734 1.00 5.12 99 GLY A CA 1
ATOM 1368 C C . GLY A 1 99 ? 30.350 41.150 15.086 1.00 4.75 99 GLY A C 1
ATOM 1369 O O . GLY A 1 99 ? 29.506 41.228 15.986 1.00 5.39 99 GLY A O 1
ATOM 1373 N N . VAL A 1 100 ? 31.489 40.478 15.201 1.00 4.64 100 VAL A N 1
ATOM 1374 C CA . VAL A 1 100 ? 31.847 39.821 16.450 1.00 4.74 100 VAL A CA 1
ATOM 1375 C C . VAL A 1 100 ? 32.158 40.856 17.523 1.00 4.60 100 VAL A C 1
ATOM 1376 O O . VAL A 1 100 ? 31.697 40.721 18.666 1.00 5.16 100 VAL A O 1
ATOM 1389 N N . PHE A 1 101 ? 32.924 41.909 17.204 1.00 4.45 101 PHE A N 1
ATOM 1390 C CA . PHE A 1 101 ? 33.173 42.923 18.223 1.00 4.51 101 PHE A CA 1
ATOM 1391 C C . PHE A 1 101 ? 31.862 43.531 18.725 1.00 4.63 101 PHE A C 1
ATOM 1392 O O . PHE A 1 101 ? 31.701 43.796 19.931 1.00 5.48 101 PHE A O 1
ATOM 1409 N N . ILE A 1 102 ? 30.908 43.806 17.832 1.00 4.61 102 ILE A N 1
ATOM 1410 C CA . ILE A 1 102 ? 29.650 44.402 18.252 1.00 4.87 102 ILE A CA 1
ATOM 1411 C C . ILE A 1 102 ? 28.870 43.472 19.189 1.00 4.99 102 ILE A C 1
ATOM 1412 O O . ILE A 1 102 ? 28.286 43.921 20.175 1.00 5.70 102 ILE A O 1
ATOM 1428 N N . THR A 1 103 ? 28.805 42.178 18.830 1.00 4.90 103 THR A N 1
ATOM 1429 C CA . THR A 1 103 ? 27.907 41.231 19.473 1.00 5.26 103 THR A CA 1
ATOM 1430 C C . THR A 1 103 ? 28.583 40.350 20.518 1.00 5.22 103 THR A C 1
ATOM 1431 O O . THR A 1 103 ? 27.922 39.489 21.113 1.00 5.63 103 THR A O 1
ATOM 1442 N N . TYR A 1 104 ? 29.867 40.582 20.808 1.00 5.44 104 TYR A N 1
ATOM 1443 C CA . TYR A 1 104 ? 30.612 39.668 21.665 1.00 5.48 104 TYR A CA 1
ATOM 1444 C C . TYR A 1 104 ? 29.923 39.480 23.019 1.00 5.66 104 TYR A C 1
ATOM 1445 O O . TYR A 1 104 ? 29.815 38.358 23.494 1.00 6.32 104 TYR A O 1
ATOM 1463 N N . ARG A 1 105 ? 29.488 40.587 23.640 1.00 5.90 105 ARG A N 1
ATOM 1464 C CA . ARG A 1 105 ? 28.869 40.517 24.959 1.00 6.52 105 ARG A CA 1
ATOM 1465 C C . ARG A 1 105 ? 27.347 40.323 24.892 1.00 6.28 105 ARG A C 1
ATOM 1466 O O . ARG A 1 105 ? 26.700 40.295 25.940 1.00 7.43 105 ARG A O 1
ATOM 1487 N N . VAL A 1 106 ? 26.794 40.212 23.701 1.00 6.05 106 VAL A N 1
ATOM 1488 C CA . VAL A 1 106 ? 25.363 39.960 23.492 1.00 5.99 106 VAL A CA 1
ATOM 1489 C C . VAL A 1 106 ? 25.131 38.450 23.344 1.00 6.29 106 VAL A C 1
ATOM 1490 O O . VAL A 1 106 ? 24.406 37.830 24.125 1.00 7.30 106 VAL A O 1
ATOM 1503 N N . SER A 1 107 ? 25.779 37.861 22.339 1.00 6.47 107 SER A N 1
ATOM 1504 C CA . SER A 1 107 ? 25.637 36.454 22.035 1.00 6.87 107 SER A CA 1
ATOM 1505 C C . SER A 1 107 ? 26.969 35.694 21.970 1.00 6.94 107 SER A C 1
ATOM 1506 O O . SER A 1 107 ? 26.947 34.477 21.829 1.00 8.50 107 SER A O 1
ATOM 1514 N N . GLY A 1 108 ? 28.083 36.406 22.015 1.00 6.69 108 GLY A N 1
ATOM 1515 C CA . GLY A 1 108 ? 29.376 35.831 21.723 1.00 6.99 108 GLY A CA 1
ATOM 1516 C C . GLY A 1 108 ? 29.781 35.925 20.274 1.00 6.26 108 GLY A C 1
ATOM 1517 O O . GLY A 1 108 ? 30.937 35.645 19.939 1.00 7.53 108 GLY A O 1
ATOM 1521 N N . GLY A 1 109 ? 28.886 36.353 19.395 1.00 5.96 109 GLY A N 1
ATOM 1522 C CA . GLY A 1 109 ? 29.273 36.575 18.018 1.00 6.14 109 GLY A CA 1
ATOM 1523 C C . GLY A 1 109 ? 29.755 35.348 17.287 1.00 5.84 109 GLY A C 1
ATOM 1524 O O . GLY A 1 109 ? 30.814 35.385 16.658 1.00 6.53 109 GLY A O 1
ATOM 1528 N N . ASN A 1 110 ? 28.981 34.258 17.312 1.00 5.89 110 ASN A N 1
ATOM 1529 C CA . ASN A 1 110 ? 29.373 33.107 16.511 1.00 6.03 110 ASN A CA 1
ATOM 1530 C C . ASN A 1 110 ? 29.197 33.370 15.011 1.00 5.99 110 ASN A C 1
ATOM 1531 O O . ASN A 1 110 ? 30.113 33.175 14.206 1.00 6.45 110 ASN A O 1
ATOM 1542 N N . LEU A 1 111 ? 27.992 33.784 14.639 1.00 6.02 111 LEU A N 1
ATOM 1543 C CA . LEU A 1 111 ? 27.663 34.269 13.305 1.00 6.06 111 LEU A CA 1
ATOM 1544 C C . LEU A 1 111 ? 27.817 33.204 12.218 1.00 6.22 111 LEU A C 1
ATOM 1545 O O . LEU A 1 111 ? 27.996 33.523 11.041 1.00 6.90 111 LEU A O 1
ATOM 1561 N N . ASN A 1 112 ? 27.716 31.921 12.606 1.00 6.31 112 ASN A N 1
ATOM 1562 C CA . ASN A 1 112 ? 28.169 30.832 11.756 1.00 6.21 112 ASN A CA 1
ATOM 1563 C C . ASN A 1 112 ? 27.760 29.522 12.422 1.00 6.32 112 ASN A C 1
ATOM 1564 O O . ASN A 1 112 ? 28.271 29.221 13.502 1.00 6.59 112 ASN A O 1
ATOM 1575 N N . PRO A 1 113 ? 26.896 28.723 11.796 1.00 6.74 113 PRO A N 1
ATOM 1576 C CA . PRO A 1 113 ? 26.477 27.472 12.443 1.00 7.12 113 PRO A CA 1
ATOM 1577 C C . PRO A 1 113 ? 27.611 26.532 12.737 1.00 6.91 113 PRO A C 1
ATOM 1578 O O . PRO A 1 113 ? 27.504 25.730 13.671 1.00 7.47 113 PRO A O 1
ATOM 1589 N N . ALA A 1 114 ? 28.665 26.541 11.917 1.00 7.00 114 ALA A N 1
ATOM 1590 C CA . ALA A 1 114 ? 29.795 25.673 12.182 1.00 7.22 114 ALA A CA 1
ATOM 1591 C C . ALA A 1 114 ? 30.567 26.064 13.425 1.00 6.73 114 ALA A C 1
ATOM 1592 O O . ALA A 1 114 ? 31.061 25.216 14.162 1.00 7.24 114 ALA A O 1
ATOM 1599 N N . VAL A 1 115 ? 30.706 27.387 13.666 1.00 6.67 115 VAL A N 1
ATOM 1600 C CA . VAL A 1 115 ? 31.302 27.842 14.908 1.00 6.61 115 VAL A CA 1
ATOM 1601 C C . VAL A 1 115 ? 30.450 27.421 16.092 1.00 6.51 115 VAL A C 1
ATOM 1602 O O . VAL A 1 115 ? 30.953 26.903 17.084 1.00 6.86 115 VAL A O 1
ATOM 1615 N N . THR A 1 116 ? 29.132 27.622 15.989 1.00 6.56 116 THR A N 1
ATOM 1616 C CA . THR A 1 116 ? 28.247 27.202 17.061 1.00 6.87 116 THR A CA 1
ATOM 1617 C C . THR A 1 116 ? 28.388 25.697 17.288 1.00 7.07 116 THR A C 1
ATOM 1618 O O . THR A 1 116 ? 28.452 25.263 18.448 1.00 7.45 116 THR A O 1
ATOM 1629 N N . LEU A 1 117 ? 28.453 24.900 16.229 1.00 7.20 117 LEU A N 1
ATOM 1630 C CA . LEU A 1 117 ? 28.645 23.449 16.391 1.00 7.50 117 LEU A CA 1
ATOM 1631 C C . LEU A 1 117 ? 29.922 23.146 17.152 1.00 7.35 117 LEU A C 1
ATOM 1632 O O . LEU A 1 117 ? 29.918 22.317 18.063 1.00 7.96 117 LEU A O 1
ATOM 1648 N N . ALA A 1 118 ? 31.036 23.778 16.779 1.00 7.09 118 ALA A N 1
ATOM 1649 C CA . ALA A 1 118 ? 32.284 23.539 17.499 1.00 7.43 118 ALA A CA 1
ATOM 1650 C C . ALA A 1 118 ? 32.138 23.830 18.987 1.00 7.14 118 ALA A C 1
ATOM 1651 O O . ALA A 1 118 ? 32.675 23.114 19.828 1.00 8.08 118 ALA A O 1
ATOM 1658 N N . LEU A 1 119 ? 31.427 24.911 19.302 1.00 7.15 119 LEU A N 1
ATOM 1659 C CA . LEU A 1 119 ? 31.255 25.318 20.691 1.00 7.44 119 LEU A CA 1
ATOM 1660 C C . LEU A 1 119 ? 30.248 24.440 21.440 1.00 7.68 119 LEU A C 1
ATOM 1661 O O . LEU A 1 119 ? 30.388 24.267 22.641 1.00 8.90 119 LEU A O 1
ATOM 1677 N N . VAL A 1 120 ? 29.276 23.851 20.745 1.00 7.88 120 VAL A N 1
ATOM 1678 C CA . VAL A 1 120 ? 28.417 22.847 21.351 1.00 8.45 120 VAL A CA 1
ATOM 1679 C C . VAL A 1 120 ? 29.222 21.586 21.655 1.00 8.79 120 VAL A C 1
ATOM 1680 O O . VAL A 1 120 ? 29.115 21.009 22.743 1.00 9.71 120 VAL A O 1
ATOM 1693 N N . LEU A 1 121 ? 30.052 21.149 20.724 1.00 8.61 121 LEU A N 1
ATOM 1694 C CA . LEU A 1 121 ? 30.935 20.003 20.971 1.00 9.36 121 LEU A CA 1
ATOM 1695 C C . LEU A 1 121 ? 31.820 20.260 22.175 1.00 9.23 121 LEU A C 1
ATOM 1696 O O . LEU A 1 121 ? 32.053 19.359 23.000 1.00 10.34 121 LEU A O 1
ATOM 1712 N N . ALA A 1 122 ? 32.366 21.473 22.276 1.00 8.85 122 ALA A N 1
ATOM 1713 C CA . ALA A 1 122 ? 33.248 21.860 23.361 1.00 9.05 122 ALA A CA 1
ATOM 1714 C C . ALA A 1 122 ? 32.526 22.105 24.681 1.00 9.83 122 ALA A C 1
ATOM 1715 O O . ALA A 1 122 ? 33.170 22.340 25.690 1.00 11.07 122 ALA A O 1
ATOM 1722 N N . ARG A 1 123 ? 31.189 22.045 24.672 1.00 9.99 123 ARG A N 1
ATOM 1723 C CA . ARG A 1 123 ? 30.355 22.271 25.849 1.00 11.04 123 ARG A CA 1
ATOM 1724 C C . ARG A 1 123 ? 30.419 23.717 26.331 1.00 10.78 123 ARG A C 1
ATOM 1725 O O . ARG A 1 123 ? 30.042 24.026 27.447 1.00 13.20 123 ARG A O 1
ATOM 1746 N N . ALA A 1 124 ? 30.812 24.647 25.452 1.00 9.95 124 ALA A N 1
ATOM 1747 C CA . ALA A 1 124 ? 30.728 26.060 25.730 1.00 10.35 124 ALA A CA 1
ATOM 1748 C C . ALA A 1 124 ? 29.327 26.603 25.563 1.00 10.41 124 ALA A C 1
ATOM 1749 O O . ALA A 1 124 ? 28.991 27.627 26.176 1.00 12.27 124 ALA A O 1
ATOM 1756 N N . ILE A 1 125 ? 28.526 25.985 24.698 1.00 9.74 125 ILE A N 1
ATOM 1757 C CA . ILE A 1 125 ? 27.145 26.382 24.452 1.00 9.93 125 ILE A CA 1
ATOM 1758 C C . ILE A 1 125 ? 26.285 25.092 24.536 1.00 10.87 125 ILE A C 1
ATOM 1759 O O . ILE A 1 125 ? 26.643 24.104 23.916 1.00 11.00 125 ILE A O 1
ATOM 1775 N N . PRO A 1 126 ? 25.149 25.093 25.234 1.00 11.68 126 PRO A N 1
ATOM 1776 C CA . PRO A 1 126 ? 24.326 23.870 25.269 1.00 13.10 126 PRO A CA 1
ATOM 1777 C C . PRO A 1 126 ? 23.621 23.642 23.963 1.00 12.06 126 PRO A C 1
ATOM 1778 O O . PRO A 1 126 ? 23.427 24.563 23.203 1.00 11.85 126 PRO A O 1
ATOM 1789 N N . PRO A 1 127 ? 23.215 22.384 23.687 1.00 13.04 127 PRO A N 1
ATOM 1790 C CA . PRO A 1 127 ? 22.691 22.046 22.351 1.00 13.00 127 PRO A CA 1
ATOM 1791 C C . PRO A 1 127 ? 21.440 22.836 22.017 1.00 12.88 127 PRO A C 1
ATOM 1792 O O . PRO A 1 127 ? 21.342 23.248 20.870 1.00 12.95 127 PRO A O 1
ATOM 1803 N N . PHE A 1 128 ? 20.467 23.025 22.926 1.00 13.43 128 PHE A N 1
ATOM 1804 C CA . PHE A 1 128 ? 19.262 23.715 22.536 1.00 13.30 128 PHE A CA 1
ATOM 1805 C C . PHE A 1 128 ? 19.529 25.173 22.169 1.00 11.70 128 PHE A C 1
ATOM 1806 O O . PHE A 1 128 ? 19.116 25.662 21.105 1.00 11.99 128 PHE A O 1
ATOM 1823 N N . ARG A 1 129 ? 20.249 25.872 23.029 1.00 11.28 129 ARG A N 1
ATOM 1824 C CA . ARG A 1 129 ? 20.670 27.247 22.704 1.00 10.09 129 ARG A CA 1
ATOM 1825 C C . ARG A 1 129 ? 21.422 27.249 21.374 1.00 9.14 129 ARG A C 1
ATOM 1826 O O . ARG A 1 129 ? 21.249 28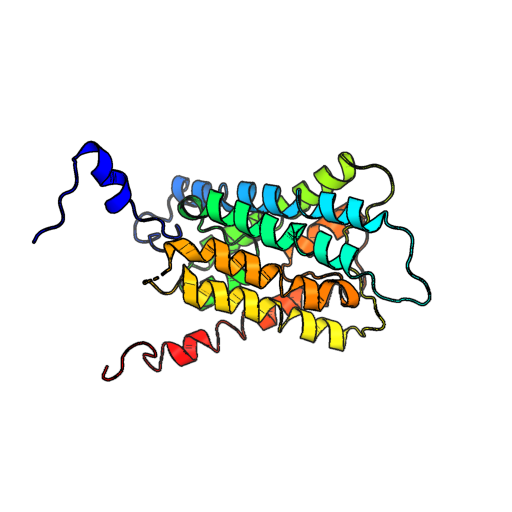.164 20.562 1.00 9.25 129 ARG A O 1
ATOM 1847 N N . GLY A 1 130 ? 22.302 26.273 21.166 1.00 9.67 130 GLY A N 1
ATOM 1848 C CA . GLY A 1 130 ? 23.060 26.209 19.924 1.00 9.21 130 GLY A CA 1
ATOM 1849 C C . GLY A 1 130 ? 22.173 26.058 18.701 1.00 9.44 130 GLY A C 1
ATOM 1850 O O . GLY A 1 130 ? 22.405 26.713 17.681 1.00 9.43 130 GLY A O 1
ATOM 1854 N N . ILE A 1 131 ? 21.155 25.209 18.788 1.00 10.74 131 ILE A N 1
ATOM 1855 C CA . ILE A 1 131 ? 20.206 25.066 17.698 1.00 11.48 131 ILE A CA 1
ATOM 1856 C C . ILE A 1 131 ? 19.468 26.397 17.435 1.00 10.66 131 ILE A C 1
ATOM 1857 O O . ILE A 1 131 ? 19.275 26.800 16.285 1.00 11.16 131 ILE A O 1
ATOM 1873 N N . LEU A 1 132 ? 19.032 27.074 18.505 1.00 10.77 132 LEU A N 1
ATOM 1874 C CA . LEU A 1 132 ? 18.378 28.376 18.341 1.00 10.49 132 LEU A CA 1
ATOM 1875 C C . LEU A 1 132 ? 19.294 29.360 17.620 1.00 9.61 132 LEU A C 1
ATOM 1876 O O . LEU A 1 132 ? 18.856 30.108 16.748 1.00 9.99 132 LEU A O 1
ATOM 1892 N N . MET A 1 133 ? 20.555 29.391 18.035 1.00 8.76 133 MET A N 1
ATOM 1893 C CA . MET A 1 133 ? 21.525 30.283 17.405 1.00 8.23 133 MET A CA 1
ATOM 1894 C C . MET A 1 133 ? 21.737 29.925 15.942 1.00 7.89 133 MET A C 1
ATOM 1895 O O . MET A 1 133 ? 21.782 30.821 15.097 1.00 8.06 133 MET A O 1
ATOM 1909 N N . ALA A 1 134 ? 21.887 28.634 15.633 1.00 8.56 134 ALA A N 1
ATOM 1910 C CA . ALA A 1 134 ? 22.121 28.221 14.258 1.00 8.76 134 ALA A CA 1
ATOM 1911 C C . ALA A 1 134 ? 20.932 28.565 13.358 1.00 9.11 134 ALA A C 1
ATOM 1912 O O . ALA A 1 134 ? 21.097 29.061 12.241 1.00 9.31 134 ALA A O 1
ATOM 1919 N N . PHE A 1 135 ? 19.712 28.297 13.849 1.00 9.53 135 PHE A N 1
ATOM 1920 C CA . PHE A 1 135 ? 18.528 28.688 13.079 1.00 10.48 135 PHE A CA 1
ATOM 1921 C C . PHE A 1 135 ? 18.513 30.188 12.832 1.00 9.13 135 PHE A C 1
ATOM 1922 O O . PHE A 1 135 ? 18.189 30.650 11.732 1.00 9.51 135 PHE A O 1
ATOM 1939 N N . THR A 1 136 ? 18.827 30.964 13.872 1.00 8.56 136 THR A N 1
ATOM 1940 C CA . THR A 1 136 ? 18.837 32.405 13.743 1.00 8.28 136 THR A CA 1
ATOM 1941 C C . THR A 1 136 ? 19.846 32.850 12.697 1.00 7.51 136 THR A C 1
ATOM 1942 O O . THR A 1 136 ? 19.559 33.737 11.892 1.00 8.15 136 THR A O 1
ATOM 1953 N N . GLN A 1 137 ? 21.037 32.258 12.712 1.00 7.54 137 GLN A N 1
ATOM 1954 C CA . GLN A 1 137 ? 22.062 32.606 11.736 1.00 7.24 137 GLN A CA 1
ATOM 1955 C C . GLN A 1 137 ? 21.576 32.303 10.312 1.00 7.54 137 GLN A C 1
ATOM 1956 O O . GLN A 1 137 ? 21.809 33.085 9.391 1.00 7.60 137 GLN A O 1
ATOM 1970 N N A ILE A 1 138 ? 20.928 31.156 10.127 0.50 7.72 138 ILE A N 1
ATOM 1971 N N B ILE A 1 138 ? 20.952 31.134 10.134 0.50 8.30 138 ILE A N 1
ATOM 1972 C CA A ILE A 1 138 ? 20.484 30.798 8.785 0.50 8.32 138 ILE A CA 1
ATOM 1973 C CA B ILE A 1 138 ? 20.375 30.770 8.830 0.50 8.91 138 ILE A CA 1
ATOM 1974 C C A ILE A 1 138 ? 19.404 31.794 8.315 0.50 8.38 138 ILE A C 1
ATOM 1975 C C B ILE A 1 138 ? 19.384 31.821 8.361 0.50 8.81 138 ILE A C 1
ATOM 1976 O O A ILE A 1 138 ? 19.463 32.247 7.138 0.50 8.62 138 ILE A O 1
ATOM 1977 O O B ILE A 1 138 ? 19.424 32.303 7.247 0.50 9.14 138 ILE A O 1
ATOM 2008 N N . VAL A 1 139 ? 18.443 32.176 9.204 1.00 8.59 139 VAL A N 1
ATOM 2009 C CA . VAL A 1 139 ? 17.448 33.164 8.830 1.00 8.94 139 VAL A CA 1
ATOM 2010 C C . VAL A 1 139 ? 18.107 34.500 8.529 1.00 8.48 139 VAL A C 1
ATOM 2011 O O . VAL A 1 139 ? 17.737 35.179 7.568 1.00 8.86 139 VAL A O 1
ATOM 2024 N N . ALA A 1 140 ? 19.087 34.902 9.351 1.00 7.96 140 ALA A N 1
ATOM 2025 C CA . ALA A 1 140 ? 19.801 36.149 9.093 1.00 8.07 140 ALA A CA 1
ATOM 2026 C C . ALA A 1 140 ? 20.504 36.119 7.755 1.00 7.73 140 ALA A C 1
ATOM 2027 O O . ALA A 1 140 ? 20.553 37.138 7.059 1.00 8.26 140 ALA A O 1
ATOM 2034 N N . GLY A 1 141 ? 21.089 34.977 7.375 1.00 7.79 141 GLY A N 1
ATOM 2035 C CA . GLY A 1 141 ? 21.738 34.885 6.097 1.00 7.92 141 GLY A CA 1
ATOM 2036 C C . GLY A 1 141 ? 20.770 34.960 4.913 1.00 7.95 141 GLY A C 1
ATOM 2037 O O . GLY A 1 141 ? 21.110 35.509 3.873 1.00 8.29 141 GLY A O 1
ATOM 2041 N N . MET A 1 142 ? 19.579 34.399 5.086 1.00 8.34 142 MET A N 1
ATOM 2042 C CA . MET A 1 142 ? 18.523 34.568 4.093 1.00 9.01 142 MET A CA 1
ATOM 2043 C C . MET A 1 142 ? 18.139 36.029 3.952 1.00 8.72 142 MET A C 1
ATOM 2044 O O . MET A 1 142 ? 18.012 36.551 2.851 1.00 9.50 142 MET A O 1
ATOM 2058 N N . ALA A 1 143 ? 17.930 36.697 5.091 1.00 8.74 143 ALA A N 1
ATOM 2059 C CA . ALA A 1 143 ? 17.578 38.104 5.076 1.00 9.16 143 ALA A CA 1
ATOM 2060 C C . ALA A 1 143 ? 18.678 38.937 4.446 1.00 8.35 143 ALA A C 1
ATOM 2061 O O . ALA A 1 143 ? 18.411 39.849 3.662 1.00 9.13 143 ALA A O 1
ATOM 2068 N N . ALA A 1 144 ? 19.933 38.644 4.801 1.00 7.85 144 ALA A N 1
ATOM 2069 C CA . ALA A 1 144 ? 21.059 39.378 4.250 1.00 7.74 144 ALA A CA 1
ATOM 2070 C C . ALA A 1 144 ? 21.162 39.201 2.744 1.00 7.50 144 ALA A C 1
ATOM 2071 O O . ALA A 1 144 ? 21.441 40.151 2.021 1.00 7.97 144 ALA A O 1
ATOM 2078 N N . ALA A 1 145 ? 20.956 37.975 2.273 1.00 7.95 145 ALA A N 1
ATOM 2079 C CA . ALA A 1 145 ? 21.009 37.710 0.837 1.00 8.32 145 ALA A CA 1
ATOM 2080 C C . ALA A 1 145 ? 19.884 38.452 0.118 1.00 9.03 145 ALA A C 1
ATOM 2081 O O . ALA A 1 145 ? 20.087 39.053 -0.931 1.00 9.56 145 ALA A O 1
ATOM 2088 N N . GLY A 1 146 ? 18.679 38.414 0.691 1.00 9.42 146 GLY A N 1
ATOM 2089 C CA . GLY A 1 146 ? 17.575 39.144 0.086 1.00 10.14 146 GLY A CA 1
ATOM 2090 C C . GLY A 1 146 ? 17.804 40.632 0.061 1.00 9.91 146 GLY A C 1
ATOM 2091 O O . GLY A 1 146 ? 17.497 41.302 -0.940 1.00 10.88 146 GLY A O 1
ATOM 2095 N N . ALA A 1 147 ? 18.348 41.181 1.146 1.00 9.58 147 ALA A N 1
ATOM 2096 C CA . ALA A 1 147 ? 18.620 42.603 1.213 1.00 9.33 147 ALA A CA 1
ATOM 2097 C C . ALA A 1 147 ? 19.724 42.997 0.244 1.00 9.16 147 ALA A C 1
ATOM 2098 O O . ALA A 1 147 ? 19.612 44.021 -0.431 1.00 10.46 147 ALA A O 1
ATOM 2105 N N . ALA A 1 148 ? 20.80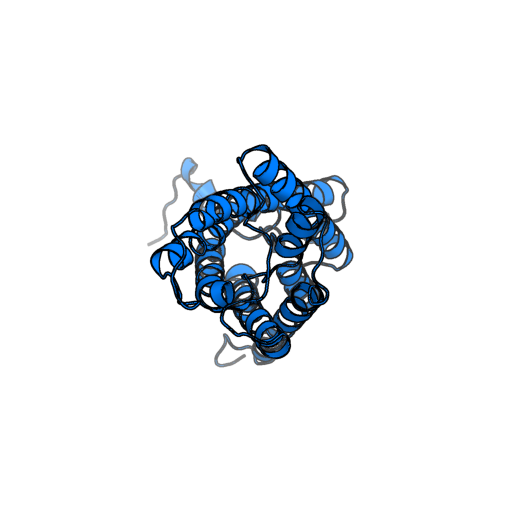0 42.225 0.192 1.00 8.51 148 ALA A N 1
ATOM 2106 C CA . ALA A 1 148 ? 21.894 42.557 -0.706 1.00 8.56 148 ALA A CA 1
ATOM 2107 C C . ALA A 1 148 ? 21.419 42.486 -2.166 1.00 9.13 148 ALA A C 1
ATOM 2108 O O . ALA A 1 148 ? 21.795 43.328 -2.972 1.00 10.15 148 ALA A O 1
ATOM 2115 N N . SER A 1 149 ? 20.628 41.475 -2.499 1.00 9.44 149 SER A N 1
ATOM 2116 C CA . SER A 1 149 ? 20.062 41.379 -3.834 1.00 10.38 149 SER A CA 1
ATOM 2117 C C . SER A 1 149 ? 19.180 42.586 -4.141 1.00 11.14 149 SER A C 1
ATOM 2118 O O . SER A 1 149 ? 19.277 43.194 -5.206 1.00 12.38 149 SER A O 1
ATOM 2126 N N . ALA A 1 150 ? 18.303 42.946 -3.221 1.00 10.81 150 ALA A N 1
ATOM 2127 C CA . ALA A 1 150 ? 17.398 44.076 -3.468 1.00 12.04 150 ALA A CA 1
ATOM 2128 C C . ALA A 1 150 ? 18.121 45.357 -3.643 1.00 11.47 150 ALA A C 1
ATOM 2129 O O . ALA A 1 150 ? 17.654 46.243 -4.373 1.00 12.96 150 ALA A O 1
ATOM 2136 N N . MET A 1 151 ? 19.241 45.531 -2.948 1.00 10.54 151 MET A N 1
ATOM 2137 C CA . MET A 1 151 ? 19.979 46.786 -2.927 1.00 10.57 151 MET A CA 1
ATOM 2138 C C . MET A 1 151 ? 20.975 46.943 -4.047 1.00 9.97 151 MET A C 1
ATOM 2139 O O . MET A 1 151 ? 21.607 47.997 -4.144 1.00 11.77 151 MET A O 1
ATOM 2153 N N . THR A 1 152 ? 21.168 45.936 -4.902 1.00 10.18 152 THR A N 1
ATOM 2154 C CA . THR A 1 152 ? 22.187 45.977 -5.944 1.00 10.23 152 THR A CA 1
ATOM 2155 C C . THR A 1 152 ? 21.587 45.658 -7.291 1.00 11.01 152 THR A C 1
ATOM 2156 O O . THR A 1 152 ? 20.647 44.868 -7.398 1.00 12.94 152 THR A O 1
ATOM 2167 N N . PRO A 1 153 ? 22.119 46.276 -8.350 1.00 11.84 153 PRO A N 1
ATOM 2168 C CA . PRO A 1 153 ? 21.620 45.982 -9.691 1.00 13.97 153 PRO A CA 1
ATOM 2169 C C . PRO A 1 153 ? 22.170 44.674 -10.231 1.00 17.97 153 PRO A C 1
ATOM 2170 O O . PRO A 1 153 ? 23.101 44.087 -9.646 1.00 21.31 153 PRO A O 1
ATOM 2181 N N . GLY A 1 154 ? 21.582 44.216 -11.323 1.00 22.18 154 GLY A N 1
ATOM 2182 C CA . GLY A 1 154 ? 22.092 43.040 -12.011 1.00 23.66 154 GLY A CA 1
ATOM 2183 C C . GLY A 1 154 ? 21.861 41.738 -11.301 1.00 23.78 154 GLY A C 1
ATOM 2184 O O . GLY A 1 154 ? 21.122 41.678 -10.340 1.00 26.16 154 GLY A O 1
ATOM 2188 N N . GLU A 1 155 ? 22.510 40.678 -11.763 1.00 18.70 155 GLU A N 1
ATOM 2189 C CA . GLU A 1 155 ? 22.331 39.357 -11.194 1.00 22.81 155 GLU A CA 1
ATOM 2190 C C . GLU A 1 155 ? 23.151 39.147 -9.972 1.00 15.51 155 GLU A C 1
ATOM 2191 O O . GLU A 1 155 ? 24.273 39.650 -9.885 1.00 15.35 155 GLU A O 1
ATOM 2203 N N . ILE A 1 156 ? 22.603 38.355 -9.059 1.00 14.55 156 ILE A N 1
ATOM 2204 C CA . ILE A 1 156 ? 23.343 38.006 -7.846 1.00 11.99 156 ILE A CA 1
ATOM 2205 C C . ILE A 1 156 ? 24.688 37.404 -8.225 1.00 11.94 156 ILE A C 1
ATOM 2206 O O . ILE A 1 156 ? 24.753 36.432 -8.989 1.00 13.36 156 ILE A O 1
ATOM 2222 N N . ALA A 1 157 ? 25.747 37.934 -7.622 1.00 10.28 157 ALA A N 1
ATOM 2223 C CA . ALA A 1 157 ? 27.087 37.491 -7.881 1.00 11.14 157 ALA A CA 1
ATOM 2224 C C . ALA A 1 157 ? 27.807 37.024 -6.631 1.00 12.05 157 ALA A C 1
ATOM 2225 O O . ALA A 1 157 ? 29.000 36.755 -6.675 1.00 16.49 157 ALA A O 1
ATOM 2232 N N . PHE A 1 158 ? 27.069 36.832 -5.540 1.00 9.11 158 PHE A N 1
ATOM 2233 C CA . PHE A 1 158 ? 27.632 36.471 -4.246 1.00 9.36 158 PHE A CA 1
ATOM 2234 C C . PHE A 1 158 ? 27.232 35.080 -3.785 1.00 9.24 158 PHE A C 1
ATOM 2235 O O . PHE A 1 158 ? 27.481 34.737 -2.625 1.00 10.36 158 PHE A O 1
ATOM 2252 N N . ALA A 1 159 ? 26.646 34.264 -4.657 1.00 9.39 159 ALA A N 1
ATOM 2253 C CA . ALA A 1 159 ? 26.379 32.874 -4.314 1.00 10.01 159 ALA A CA 1
ATOM 2254 C C . ALA A 1 159 ? 27.620 32.033 -4.523 1.00 10.09 159 ALA A C 1
ATOM 2255 O O . ALA A 1 159 ? 28.425 32.276 -5.439 1.00 13.23 159 ALA A O 1
ATOM 2262 N N . ASN A 1 160 ? 27.796 31.004 -3.696 1.00 9.04 160 ASN A N 1
ATOM 2263 C CA . ASN A 1 160 ? 28.944 30.125 -3.810 1.00 9.06 160 ASN A CA 1
ATOM 2264 C C . ASN A 1 160 ? 28.861 29.190 -5.017 1.00 9.29 160 ASN A C 1
ATOM 2265 O O . ASN A 1 160 ? 27.792 28.673 -5.338 1.00 13.11 160 ASN A O 1
ATOM 2276 N N . ALA A 1 161 ? 29.993 28.971 -5.657 1.00 9.20 161 ALA A N 1
ATOM 2277 C CA . ALA A 1 161 ? 30.124 28.022 -6.764 1.00 9.65 161 ALA A CA 1
ATOM 2278 C C . ALA A 1 161 ? 31.558 27.551 -6.820 1.00 9.15 161 ALA A C 1
ATOM 2279 O O . ALA A 1 161 ? 32.488 28.278 -6.463 1.00 9.76 161 ALA A O 1
ATOM 2286 N N . LEU A 1 162 ? 31.760 26.335 -7.328 1.00 9.85 162 LEU A N 1
ATOM 2287 C CA . LEU A 1 162 ? 33.088 25.839 -7.623 1.00 10.18 162 LEU A CA 1
ATOM 2288 C C . LEU A 1 162 ? 33.705 26.646 -8.757 1.00 10.78 162 LEU A C 1
ATOM 2289 O O . LEU A 1 162 ? 33.001 27.098 -9.660 1.00 13.72 162 LEU A O 1
ATOM 2305 N N . GLY A 1 163 ? 35.023 26.826 -8.713 1.00 10.94 163 GLY A N 1
ATOM 2306 C CA . GLY A 1 163 ? 35.756 27.554 -9.741 1.00 12.23 163 GLY A CA 1
ATOM 2307 C C . GLY A 1 163 ? 37.210 27.164 -9.722 1.00 10.40 163 GLY A C 1
ATOM 2308 O O . GLY A 1 163 ? 37.645 26.304 -8.960 1.00 10.25 163 GLY A O 1
ATOM 2312 N N . GLY A 1 164 ? 37.959 27.805 -10.603 1.00 11.26 164 GLY A N 1
ATOM 2313 C CA . GLY A 1 164 ? 39.374 27.646 -10.566 1.00 11.88 164 GLY A CA 1
ATOM 2314 C C . GLY A 1 164 ? 39.860 26.262 -10.895 1.00 11.57 164 GLY A C 1
ATOM 2315 O O . GLY A 1 164 ? 41.007 25.927 -10.593 1.00 12.98 164 GLY A O 1
ATOM 2319 N N . GLY A 1 165 ? 39.024 25.430 -11.522 1.00 11.87 165 GLY A N 1
ATOM 2320 C CA . GLY A 1 165 ? 39.387 24.072 -11.818 1.00 12.96 165 GLY A CA 1
ATOM 2321 C C . GLY A 1 165 ? 39.258 23.107 -10.653 1.00 12.11 165 GLY A C 1
ATOM 2322 O O . GLY A 1 165 ? 39.694 21.951 -10.781 1.00 13.98 165 GLY A O 1
ATOM 2326 N N . ALA A 1 166 ? 38.663 23.511 -9.541 1.00 11.13 166 ALA A N 1
ATOM 2327 C CA . ALA A 1 166 ? 38.525 22.643 -8.390 1.00 10.80 166 ALA A CA 1
ATOM 2328 C C . ALA A 1 166 ? 37.394 21.637 -8.556 1.00 11.17 166 ALA A C 1
ATOM 2329 O O . ALA A 1 166 ? 36.286 21.988 -8.888 1.00 13.97 166 ALA A O 1
ATOM 2336 N N . SER A 1 167 ? 37.673 20.396 -8.187 1.00 10.81 167 SER A N 1
ATOM 2337 C CA . SER A 1 167 ? 36.667 19.364 -8.072 1.00 11.39 167 SER A CA 1
ATOM 2338 C C . SER A 1 167 ? 35.875 19.536 -6.782 1.00 9.97 167 SER A C 1
ATOM 2339 O O . SER A 1 167 ? 36.300 20.229 -5.853 1.00 9.78 167 SER A O 1
ATOM 2347 N N . ARG A 1 168 ? 34.747 18.832 -6.702 1.00 11.06 168 ARG A N 1
ATOM 2348 C CA . ARG A 1 168 ? 33.972 18.848 -5.477 1.00 10.84 168 ARG A CA 1
ATOM 2349 C C . ARG A 1 168 ? 34.766 18.305 -4.303 1.00 10.35 168 ARG A C 1
ATOM 2350 O O . ARG A 1 168 ? 34.636 18.805 -3.199 1.00 11.25 168 ARG A O 1
ATOM 2371 N N . THR A 1 169 ? 35.555 17.251 -4.531 1.00 10.61 169 THR A N 1
ATOM 2372 C CA . THR A 1 169 ? 36.316 16.645 -3.463 1.00 10.92 169 THR A CA 1
ATOM 2373 C C . THR A 1 169 ? 37.382 17.610 -2.948 1.00 9.77 169 THR A C 1
ATOM 2374 O O . THR A 1 169 ? 37.551 17.777 -1.731 1.00 9.90 169 THR A O 1
ATOM 2385 N N . ARG A 1 170 ? 38.096 18.264 -3.868 1.00 9.41 170 ARG A N 1
ATOM 2386 C CA . ARG A 1 170 ? 39.058 19.278 -3.450 1.00 9.04 170 ARG A CA 1
ATOM 2387 C C . ARG A 1 170 ? 38.315 20.392 -2.681 1.00 8.65 170 ARG A C 1
ATOM 2388 O O . ARG A 1 170 ? 38.789 20.848 -1.644 1.00 8.92 170 ARG A O 1
ATOM 2409 N N . GLY A 1 171 ? 37.179 20.833 -3.209 1.00 8.68 171 GLY A N 1
ATOM 2410 C CA . GLY A 1 171 ? 36.429 21.869 -2.541 1.00 8.90 171 GLY A CA 1
ATOM 2411 C C . GLY A 1 171 ? 35.993 21.502 -1.155 1.00 8.25 171 GLY A C 1
ATOM 2412 O O . GLY A 1 171 ? 36.047 22.330 -0.239 1.00 8.46 171 GLY A O 1
ATOM 2416 N N . LEU A 1 172 ? 35.563 20.253 -0.967 1.00 8.74 172 LEU A N 1
ATOM 2417 C CA . LEU A 1 172 ? 35.148 19.782 0.345 1.00 8.78 172 LEU A CA 1
ATOM 2418 C C . LEU A 1 172 ? 36.305 19.922 1.352 1.00 8.75 172 LEU A C 1
ATOM 2419 O O . LEU A 1 172 ? 36.105 20.376 2.478 1.00 9.15 172 LEU A O 1
ATOM 2435 N N . PHE A 1 173 ? 37.489 19.475 0.954 1.00 8.79 173 PHE A N 1
ATOM 2436 C CA . PHE A 1 173 ? 38.644 19.559 1.845 1.00 9.45 173 PHE A CA 1
ATOM 2437 C C . PHE A 1 173 ? 39.102 20.980 2.102 1.00 8.00 173 PHE A C 1
ATOM 2438 O O . PHE A 1 173 ? 39.503 21.290 3.229 1.00 8.11 173 PHE A O 1
ATOM 2455 N N . LEU A 1 174 ? 39.065 21.837 1.094 1.00 7.69 174 LEU A N 1
ATOM 2456 C CA . LEU A 1 174 ? 39.410 23.244 1.277 1.00 7.66 174 LEU A CA 1
ATOM 2457 C C . LEU A 1 174 ? 38.455 23.871 2.302 1.00 7.50 174 LEU A C 1
ATOM 2458 O O . LEU A 1 174 ? 38.880 24.580 3.220 1.00 7.92 174 LEU A O 1
ATOM 2474 N N . GLU A 1 175 ? 37.154 23.625 2.130 1.00 7.71 175 GLU A N 1
ATOM 2475 C CA . GLU A 1 175 ? 36.137 24.120 3.046 1.00 7.78 175 GLU A CA 1
ATOM 2476 C C . GLU A 1 175 ? 36.366 23.582 4.455 1.00 7.56 175 GLU A C 1
ATOM 2477 O O . GLU A 1 175 ? 36.251 24.322 5.443 1.00 7.68 175 GLU A O 1
ATOM 2489 N N . ALA A 1 176 ? 36.655 22.297 4.576 1.00 7.58 176 ALA A N 1
ATOM 2490 C CA . ALA A 1 176 ? 36.834 21.703 5.899 1.00 7.52 176 ALA A CA 1
ATOM 2491 C C . ALA A 1 176 ? 38.038 22.296 6.609 1.00 7.08 176 ALA A C 1
ATOM 2492 O O . ALA A 1 176 ? 37.946 22.674 7.782 1.00 7.24 176 ALA A O 1
ATOM 2499 N N A PHE A 1 177 ? 39.186 22.360 5.938 0.50 7.43 177 PHE A N 1
ATOM 2500 N N B PHE A 1 177 ? 39.177 22.343 5.937 0.50 7.51 177 PHE A N 1
ATOM 2501 C CA A PHE A 1 177 ? 40.388 22.854 6.619 0.50 7.55 177 PHE A CA 1
ATOM 2502 C CA B PHE A 1 177 ? 40.379 22.874 6.569 0.50 7.46 177 PHE A CA 1
ATOM 2503 C C A PHE A 1 177 ? 40.273 24.365 6.864 0.50 7.43 177 PHE A C 1
ATOM 2504 C C B PHE A 1 177 ? 40.231 24.358 6.879 0.50 7.33 177 PHE A C 1
ATOM 2505 O O A PHE A 1 177 ? 40.708 24.844 7.910 0.50 7.09 177 PHE A O 1
ATOM 2506 O O B PHE A 1 177 ? 40.662 24.820 7.941 0.50 8.65 177 PHE A O 1
ATOM 2539 N N . GLY A 1 178 ? 39.672 25.122 5.943 1.00 7.40 178 GLY A N 1
ATOM 2540 C CA . GLY A 1 178 ? 39.473 26.528 6.214 1.00 7.63 178 GLY A CA 1
ATOM 2541 C C . GLY A 1 178 ? 38.563 26.777 7.409 1.00 6.92 178 GLY A C 1
ATOM 2542 O O . GLY A 1 178 ? 38.822 27.635 8.263 1.00 7.42 178 GLY A O 1
ATOM 2546 N N . THR A 1 179 ? 37.477 26.001 7.490 1.00 6.73 179 THR A N 1
ATOM 2547 C CA . THR A 1 179 ? 36.570 26.141 8.607 1.00 6.53 179 THR A CA 1
ATOM 2548 C C . THR A 1 179 ? 37.246 25.709 9.906 1.00 6.49 179 THR A C 1
ATOM 2549 O O . THR A 1 179 ? 37.012 26.300 10.973 1.00 6.85 179 THR A O 1
ATOM 2560 N N . ALA A 1 180 ? 38.087 24.686 9.848 1.00 6.67 180 ALA A N 1
ATOM 2561 C CA . ALA A 1 180 ? 38.808 24.257 11.039 1.00 6.64 180 ALA A CA 1
ATOM 2562 C C . ALA A 1 180 ? 39.698 25.370 11.570 1.00 6.39 180 ALA A C 1
ATOM 2563 O O . ALA A 1 180 ? 39.799 25.544 12.786 1.00 6.67 180 ALA A O 1
ATOM 2570 N N . ILE A 1 181 ? 40.362 26.119 10.695 1.00 6.47 181 ILE A N 1
ATOM 2571 C 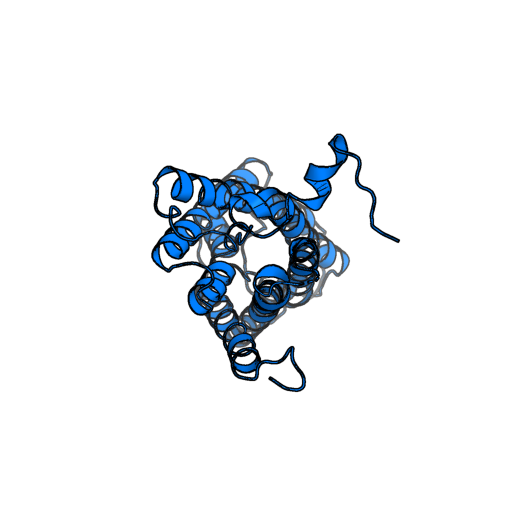CA . ILE A 1 181 ? 41.192 27.230 11.161 1.00 6.49 181 ILE A CA 1
ATOM 2572 C C . ILE A 1 181 ? 40.328 28.235 11.902 1.00 5.90 181 ILE A C 1
ATOM 2573 O O . ILE A 1 181 ? 40.695 28.714 12.987 1.00 6.18 181 ILE A O 1
ATOM 2589 N N . LEU A 1 182 ? 39.181 28.599 11.327 1.00 5.97 182 LEU A N 1
ATOM 2590 C CA . LEU A 1 182 ? 38.271 29.535 11.956 1.00 5.91 182 LEU A CA 1
ATOM 2591 C C . LEU A 1 182 ? 37.836 29.026 13.334 1.00 5.47 182 LEU A C 1
ATOM 2592 O O . LEU A 1 182 ? 37.885 29.742 14.342 1.00 5.79 182 LEU A O 1
ATOM 2608 N N . CYS A 1 183 ? 37.353 27.780 13.381 1.00 5.68 183 CYS A N 1
ATOM 2609 C CA . CYS A 1 183 ? 36.806 27.269 14.621 1.00 5.73 183 CYS A CA 1
ATOM 2610 C C . CYS A 1 183 ? 37.899 27.088 15.686 1.00 5.50 183 CYS A C 1
ATOM 2611 O O . CYS A 1 183 ? 37.625 27.314 16.868 1.00 5.73 183 CYS A O 1
ATOM 2619 N N . LEU A 1 184 ? 39.096 26.670 15.287 1.00 5.39 184 LEU A N 1
ATOM 2620 C CA . LEU A 1 184 ? 40.166 26.506 16.262 1.00 5.48 184 LEU A CA 1
ATOM 2621 C C . LEU A 1 184 ? 40.571 27.867 16.839 1.00 5.13 184 LEU A C 1
ATOM 2622 O O . LEU A 1 184 ? 40.948 27.968 18.005 1.00 5.53 184 LEU A O 1
ATOM 2638 N N . THR A 1 185 ? 40.507 28.914 16.010 1.00 5.01 185 THR A N 1
ATOM 2639 C CA . THR A 1 185 ? 40.756 30.267 16.490 1.00 5.07 185 THR A CA 1
ATOM 2640 C C . THR A 1 185 ? 39.738 30.650 17.564 1.00 5.16 185 THR A C 1
ATOM 2641 O O . THR A 1 185 ? 40.092 31.159 18.628 1.00 5.34 185 THR A O 1
ATOM 2652 N N . VAL A 1 186 ? 38.443 30.429 17.283 1.00 5.01 186 VAL A N 1
ATOM 2653 C CA . VAL A 1 186 ? 37.437 30.740 18.268 1.00 5.25 186 VAL A CA 1
ATOM 2654 C C . VAL A 1 186 ? 37.700 29.967 19.563 1.00 5.35 186 VAL A C 1
ATOM 2655 O O . VAL A 1 186 ? 37.642 30.508 20.677 1.00 5.56 186 VAL A O 1
ATOM 2668 N N . LEU A 1 187 ? 37.988 28.662 19.438 1.00 5.42 187 LEU A N 1
ATOM 2669 C CA . LEU A 1 187 ? 38.202 27.858 20.630 1.00 5.53 187 LEU A CA 1
ATOM 2670 C C . LEU A 1 187 ? 39.399 28.362 21.440 1.00 5.57 187 LEU A C 1
ATOM 2671 O O . LEU A 1 187 ? 39.306 28.487 22.655 1.00 6.33 187 LEU A O 1
ATOM 2687 N N . MET A 1 188 ? 40.540 28.605 20.789 1.00 5.28 188 MET A N 1
ATOM 2688 C CA . MET A 1 188 ? 41.760 28.903 21.532 1.00 5.48 188 MET A CA 1
ATOM 2689 C C . MET A 1 188 ? 41.839 30.337 22.033 1.00 5.43 188 MET A C 1
ATOM 2690 O O . MET A 1 188 ? 42.589 30.600 22.981 1.00 6.33 188 MET A O 1
ATOM 2704 N N . LEU A 1 189 ? 41.131 31.252 21.380 1.00 5.38 189 LEU A N 1
ATOM 2705 C CA . LEU A 1 189 ? 41.187 32.670 21.738 1.00 5.59 189 LEU A CA 1
ATOM 2706 C C . LEU A 1 189 ? 39.970 33.128 22.545 1.00 5.79 189 LEU A C 1
ATOM 2707 O O . LEU A 1 189 ? 40.134 33.950 23.434 1.00 6.84 189 LEU A O 1
ATOM 2723 N N . ALA A 1 190 ? 38.760 32.668 22.176 1.00 5.64 190 ALA A N 1
ATOM 2724 C CA . ALA A 1 190 ? 37.532 33.138 22.823 1.00 5.92 190 ALA A CA 1
ATOM 2725 C C . ALA A 1 190 ? 37.054 32.191 23.919 1.00 5.95 190 ALA A C 1
ATOM 2726 O O . ALA A 1 190 ? 36.617 32.647 24.981 1.00 7.18 190 ALA A O 1
ATOM 2733 N N . VAL A 1 191 ? 37.059 30.873 23.671 1.00 6.00 191 VAL A N 1
ATOM 2734 C CA . VAL A 1 191 ? 36.554 29.923 24.641 1.00 6.30 191 VAL A CA 1
ATOM 2735 C C . VAL A 1 191 ? 37.548 29.734 25.778 1.00 6.40 191 VAL A C 1
ATOM 2736 O O . VAL A 1 191 ? 37.178 29.733 26.967 1.00 7.42 191 VAL A O 1
ATOM 2749 N N . GLU A 1 192 ? 38.815 29.550 25.449 1.00 6.12 192 GLU A N 1
ATOM 2750 C CA . GLU A 1 192 ? 39.863 29.517 26.460 1.00 6.58 192 GLU A CA 1
ATOM 2751 C C . GLU A 1 192 ? 39.971 30.902 27.096 1.00 6.32 192 GLU A C 1
ATOM 2752 O O . GLU A 1 192 ? 39.961 31.907 26.408 1.00 7.33 192 GLU A O 1
ATOM 2764 N N A LYS A 1 193 ? 40.073 30.901 28.431 0.50 6.64 193 LYS A N 1
ATOM 2765 N N B LYS A 1 193 ? 40.083 30.902 28.430 0.50 6.77 193 LYS A N 1
ATOM 2766 C CA A LYS A 1 193 ? 40.055 32.152 29.184 0.50 6.41 193 LYS A CA 1
ATOM 2767 C CA B LYS A 1 193 ? 40.027 32.149 29.193 0.50 6.45 193 LYS A CA 1
ATOM 2768 C C A LYS A 1 193 ? 41.454 32.591 29.549 0.50 6.18 193 LYS A C 1
ATOM 2769 C C B LYS A 1 193 ? 41.430 32.600 29.563 0.50 6.27 193 LYS A C 1
ATOM 2770 O O A LYS A 1 193 ? 42.179 31.908 30.286 0.50 7.37 193 LYS A O 1
ATOM 2771 O O B LYS A 1 193 ? 42.145 31.918 30.305 0.50 7.41 193 LYS A O 1
ATOM 2808 N N . HIS A 1 194 ? 41.830 33.766 29.063 1.00 5.91 194 HIS A N 1
ATOM 2809 C CA . HIS A 1 194 ? 43.163 34.277 29.311 1.00 5.91 194 HIS A CA 1
ATOM 2810 C C . HIS A 1 194 ? 43.178 35.763 28.964 1.00 5.59 194 HIS A C 1
ATOM 2811 O O . HIS A 1 194 ? 42.162 36.353 28.578 1.00 5.66 194 HIS A O 1
ATOM 2825 N N . ARG A 1 195 ? 44.352 36.369 29.087 1.00 5.96 195 ARG A N 1
ATOM 2826 C CA B ARG A 1 195 ? 44.554 37.803 28.872 0.50 5.71 195 ARG A CA 1
ATOM 2827 C CA C ARG A 1 195 ? 44.410 37.814 28.929 0.50 6.32 195 ARG A CA 1
ATOM 2828 C C . ARG A 1 195 ? 44.237 38.249 27.464 1.00 6.19 195 ARG A C 1
ATOM 2829 O O . ARG A 1 195 ? 44.064 39.460 27.265 1.00 7.24 195 ARG A O 1
ATOM 2869 N N . ALA A 1 196 ? 44.196 37.350 26.489 1.00 5.62 196 ALA A N 1
ATOM 2870 C CA . ALA A 1 196 ? 43.899 37.722 25.116 1.00 5.74 196 ALA A CA 1
ATOM 2871 C C . ALA A 1 196 ? 42.456 37.413 24.697 1.00 5.14 196 ALA A C 1
ATOM 2872 O O . ALA A 1 196 ? 42.094 37.715 23.562 1.00 5.40 196 ALA A O 1
ATOM 2879 N N . THR A 1 197 ? 41.622 36.876 25.589 1.00 5.00 197 THR A N 1
ATOM 2880 C CA . THR A 1 197 ? 40.259 36.545 25.193 1.00 4.92 197 THR A CA 1
ATOM 2881 C C . THR A 1 197 ? 39.526 37.767 24.651 1.00 4.73 197 THR A C 1
ATOM 2882 O O . THR A 1 197 ? 38.731 37.655 23.703 1.00 5.03 197 THR A O 1
ATOM 2893 N N . TRP A 1 198 ? 39.762 38.940 25.231 1.00 4.95 198 TRP A N 1
ATOM 2894 C CA . TRP A 1 198 ? 39.062 40.148 24.786 1.00 5.20 198 TRP A CA 1
ATOM 2895 C C . TRP A 1 198 ? 39.322 40.451 23.307 1.00 4.89 198 TRP A C 1
ATOM 2896 O O . TRP A 1 198 ? 38.516 41.095 22.656 1.00 5.29 198 TRP A O 1
ATOM 2917 N N . PHE A 1 199 ? 40.499 40.026 22.830 1.00 5.01 199 PHE A N 1
ATOM 2918 C CA . PHE A 1 199 ? 40.980 40.348 21.504 1.00 4.85 199 PHE A CA 1
ATOM 2919 C C . PHE A 1 199 ? 40.578 39.308 20.470 1.00 4.71 199 PHE A C 1
ATOM 2920 O O . PHE A 1 199 ? 40.833 39.468 19.262 1.00 5.02 199 PHE A O 1
ATOM 2937 N N . ALA A 1 200 ? 39.934 38.223 20.907 1.00 4.51 200 ALA A N 1
ATOM 2938 C CA . ALA A 1 200 ? 39.568 37.170 19.993 1.00 4.69 200 ALA A CA 1
ATOM 2939 C C . ALA A 1 200 ? 38.827 37.674 18.753 1.00 4.28 200 ALA A C 1
ATOM 2940 O O . ALA A 1 200 ? 39.077 37.123 17.677 1.00 4.64 200 ALA A O 1
ATOM 2947 N N . PRO A 1 201 ? 37.914 38.652 18.830 1.00 4.17 201 PRO A N 1
ATOM 2948 C CA . PRO A 1 201 ? 37.221 39.055 17.598 1.00 4.30 201 PRO A CA 1
ATOM 2949 C C . PRO A 1 201 ? 38.171 39.460 16.479 1.00 4.02 201 PRO A C 1
ATOM 2950 O O . PRO A 1 201 ? 37.883 39.227 15.301 1.00 4.53 201 PRO A O 1
ATOM 2961 N N . PHE A 1 202 ? 39.296 40.109 16.827 1.00 3.93 202 PHE A N 1
ATOM 2962 C CA . PHE A 1 202 ? 40.279 40.452 15.812 1.00 4.00 202 PHE A CA 1
ATOM 2963 C C . PHE A 1 202 ? 40.846 39.186 15.160 1.00 3.88 202 PHE A C 1
ATOM 2964 O O . PHE A 1 202 ? 40.929 39.070 13.936 1.00 4.44 202 PHE A O 1
ATOM 2981 N N . VAL A 1 203 ? 41.294 38.241 15.991 1.00 4.07 203 VAL A N 1
ATOM 2982 C CA . VAL A 1 203 ? 41.950 37.058 15.468 1.00 4.32 203 VAL A CA 1
ATOM 2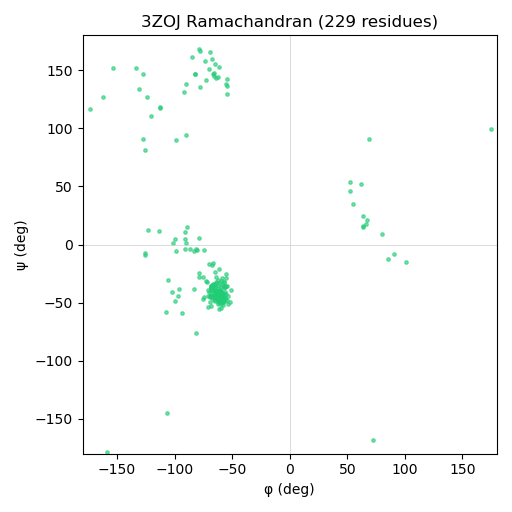983 C C . VAL A 1 203 ? 40.965 36.228 14.623 1.00 4.27 203 VAL A C 1
ATOM 2984 O O . VAL A 1 203 ? 41.340 35.664 13.595 1.00 4.54 203 VAL A O 1
ATOM 2997 N N . ILE A 1 204 ? 39.719 36.147 15.089 1.00 4.28 204 ILE A N 1
ATOM 2998 C CA . ILE A 1 204 ? 38.660 35.461 14.351 1.00 4.54 204 ILE A CA 1
ATOM 2999 C C . ILE A 1 204 ? 38.495 36.080 12.960 1.00 4.41 204 ILE A C 1
ATOM 3000 O O . ILE A 1 204 ? 38.376 35.371 11.958 1.00 4.93 204 ILE A O 1
ATOM 3016 N N . GLY A 1 205 ? 38.475 37.418 12.902 1.00 4.42 205 GLY A N 1
ATOM 3017 C CA . GLY A 1 205 ? 38.365 38.072 11.616 1.00 4.76 205 GLY A CA 1
ATOM 3018 C C . GLY A 1 205 ? 39.520 37.772 10.679 1.00 4.49 205 GLY A C 1
ATOM 3019 O O . GLY A 1 205 ? 39.313 37.531 9.484 1.00 5.01 205 GLY A O 1
ATOM 3023 N N . ILE A 1 206 ? 40.749 37.798 11.194 1.00 4.42 206 ILE A N 1
ATOM 3024 C CA . ILE A 1 206 ? 41.906 37.471 10.360 1.00 4.53 206 ILE A CA 1
ATOM 3025 C C . ILE A 1 206 ? 41.837 36.004 9.921 1.00 4.51 206 ILE A C 1
ATOM 3026 O O . ILE A 1 206 ? 42.182 35.690 8.764 1.00 4.96 206 ILE A O 1
ATOM 3042 N N . ALA A 1 207 ? 41.418 35.093 10.794 1.00 4.51 207 ALA A N 1
ATOM 3043 C CA . ALA A 1 207 ? 41.255 33.697 10.394 1.00 4.78 207 ALA A CA 1
ATOM 3044 C C . ALA A 1 207 ? 40.272 33.586 9.224 1.00 4.83 207 ALA A C 1
ATOM 3045 O O . ALA A 1 207 ? 40.509 32.831 8.269 1.00 5.28 207 ALA A O 1
ATOM 3052 N N . LEU A 1 208 ? 39.157 34.303 9.299 1.00 4.77 208 LEU A N 1
ATOM 3053 C CA . LEU A 1 208 ? 38.193 34.225 8.211 1.00 5.01 208 LEU A CA 1
ATOM 3054 C C . LEU A 1 208 ? 38.761 34.863 6.942 1.00 5.03 208 LEU A C 1
ATOM 3055 O O . LEU A 1 208 ? 38.501 34.377 5.820 1.00 5.51 208 LEU A O 1
ATOM 3071 N N . LEU A 1 209 ? 39.518 35.944 7.073 1.00 4.98 209 LEU A N 1
ATOM 3072 C CA . LEU A 1 209 ? 40.164 36.585 5.940 1.00 5.09 209 LEU A CA 1
ATOM 3073 C C . LEU A 1 209 ? 41.066 35.567 5.220 1.00 5.00 209 LEU A C 1
ATOM 3074 O O . LEU A 1 209 ? 40.962 35.389 3.986 1.00 5.48 209 LEU A O 1
ATOM 3090 N N A ILE A 1 210 ? 41.933 34.887 5.967 0.50 5.00 210 ILE A N 1
ATOM 3091 N N B ILE A 1 210 ? 41.930 34.886 5.955 0.50 5.17 210 ILE A N 1
ATOM 3092 C CA A ILE A 1 210 ? 42.803 33.818 5.419 0.50 5.50 210 ILE A CA 1
ATOM 3093 C CA B ILE A 1 210 ? 42.817 33.979 5.247 0.50 5.35 210 ILE A CA 1
ATOM 3094 C C A ILE A 1 210 ? 42.014 32.738 4.742 0.50 5.66 210 ILE A C 1
ATOM 3095 C C B ILE A 1 210 ? 42.014 32.781 4.709 0.50 5.12 210 ILE A C 1
ATOM 3096 O O A ILE A 1 210 ? 42.338 32.315 3.632 0.50 5.86 210 ILE A O 1
ATOM 3097 O O B ILE A 1 210 ? 42.338 32.285 3.637 0.50 5.96 210 ILE A O 1
ATOM 3128 N N . ALA A 1 211 ? 40.956 32.295 5.403 1.00 5.50 211 ALA A N 1
ATOM 3129 C CA . ALA A 1 211 ? 40.182 31.198 4.851 1.00 5.77 211 ALA A CA 1
ATOM 3130 C C . ALA A 1 211 ? 39.538 31.590 3.525 1.00 5.57 211 ALA A C 1
ATOM 3131 O O . ALA A 1 211 ? 39.338 30.742 2.649 1.00 6.18 211 ALA A O 1
ATOM 3138 N N . HIS A 1 212 ? 39.195 32.877 3.358 1.00 5.52 212 HIS A N 1
ATOM 3139 C CA . HIS A 1 212 ? 38.701 33.366 2.080 1.00 5.66 212 HIS A CA 1
ATOM 3140 C C . HIS A 1 212 ? 39.779 33.416 1.018 1.00 5.75 212 HIS A C 1
ATOM 3141 O O . HIS A 1 212 ? 39.529 33.078 -0.158 1.00 6.32 212 HIS A O 1
ATOM 3155 N N . LEU A 1 213 ? 40.995 33.836 1.367 1.00 5.54 213 LEU A N 1
ATOM 3156 C CA . LEU A 1 213 ? 42.073 33.808 0.404 1.00 5.85 213 LEU A CA 1
ATOM 3157 C C . LEU A 1 213 ? 42.370 32.359 -0.047 1.00 5.92 213 LEU A C 1
ATOM 3158 O O . LEU A 1 213 ? 42.799 32.162 -1.189 1.00 6.71 213 LEU A O 1
ATOM 3174 N N . ILE A 1 214 ? 42.146 31.380 0.820 1.00 5.80 214 ILE A N 1
ATOM 3175 C CA . ILE A 1 214 ? 42.303 29.964 0.471 1.00 6.19 214 ILE A CA 1
ATOM 3176 C C . ILE A 1 214 ? 41.187 29.498 -0.486 1.00 6.37 214 ILE A C 1
ATOM 3177 O O . ILE A 1 214 ? 41.423 28.737 -1.411 1.00 7.71 214 ILE A O 1
ATOM 3193 N N . CYS A 1 215 ? 39.937 29.904 -0.180 1.00 6.35 215 CYS A N 1
ATOM 3194 C CA . CYS A 1 215 ? 38.783 29.226 -0.744 1.00 6.72 215 CYS A CA 1
ATOM 3195 C C . CYS A 1 215 ? 38.035 29.974 -1.846 1.00 6.78 215 CYS A C 1
ATOM 3196 O O . CYS A 1 215 ? 37.420 29.311 -2.692 1.00 7.73 215 CYS A O 1
ATOM 3204 N N . ILE A 1 216 ? 37.991 31.309 -1.866 1.00 6.44 216 ILE A N 1
ATOM 3205 C CA . ILE A 1 216 ? 37.102 31.971 -2.820 1.00 6.88 216 ILE A CA 1
ATOM 3206 C C . ILE A 1 216 ? 37.321 31.455 -4.247 1.00 7.14 216 ILE A C 1
ATOM 3207 O O . ILE A 1 216 ? 36.355 31.145 -4.953 1.00 7.72 216 ILE A O 1
ATOM 3223 N N . TYR A 1 217 ? 38.576 31.405 -4.694 1.00 7.20 217 TYR A N 1
ATOM 3224 C CA . TYR A 1 217 ? 38.852 31.072 -6.088 1.00 7.51 217 TYR A CA 1
ATOM 3225 C C . TYR A 1 217 ? 38.337 29.685 -6.462 1.00 7.80 217 TYR A C 1
ATOM 3226 O O . TYR A 1 217 ? 37.975 29.452 -7.626 1.00 9.64 217 TYR A O 1
ATOM 3244 N N . TYR A 1 218 ? 38.354 28.768 -5.522 1.00 7.75 218 TYR A N 1
ATOM 3245 C CA . TYR A 1 218 ? 38.013 27.374 -5.758 1.00 7.93 218 TYR A CA 1
ATOM 3246 C C . TYR A 1 218 ? 36.568 26.992 -5.418 1.00 8.02 218 TYR A C 1
ATOM 3247 O O . TYR A 1 218 ? 35.985 26.169 -6.108 1.00 9.09 218 TYR A O 1
ATOM 3265 N N . THR A 1 219 ? 36.003 27.545 -4.337 1.00 8.75 219 THR A N 1
ATOM 3266 C CA . THR A 1 219 ? 34.672 27.162 -3.882 1.00 8.84 219 THR A CA 1
ATOM 3267 C C . THR A 1 219 ? 33.736 28.330 -3.721 1.00 8.88 219 THR A C 1
ATOM 3268 O O . THR A 1 219 ? 32.547 28.133 -3.378 1.00 9.56 219 THR A O 1
ATOM 3279 N N . GLY A 1 220 ? 34.231 29.543 -3.860 1.00 8.88 220 GLY A N 1
ATOM 3280 C CA . GLY A 1 220 ? 33.489 30.715 -3.487 1.00 9.00 220 GLY A CA 1
ATOM 3281 C C . GLY A 1 220 ? 33.607 31.079 -2.018 1.00 8.88 220 GLY A C 1
ATOM 3282 O O . GLY A 1 220 ? 33.213 32.187 -1.673 1.00 10.45 220 GLY A O 1
ATOM 3286 N N . ALA A 1 221 ? 34.141 30.161 -1.204 1.00 8.33 221 ALA A N 1
ATOM 3287 C CA . ALA A 1 221 ? 34.319 30.303 0.248 1.00 7.66 221 ALA A CA 1
ATOM 3288 C C . ALA A 1 221 ? 32.960 30.310 0.951 1.00 7.74 221 ALA A C 1
ATOM 3289 O O . ALA A 1 221 ? 32.317 31.347 1.103 1.00 9.43 221 ALA A O 1
ATOM 3296 N N . GLY A 1 222 ? 32.523 29.125 1.327 1.00 7.54 222 GLY A N 1
ATOM 3297 C CA . GLY A 1 222 ? 31.334 28.980 2.144 1.00 7.53 222 GLY A CA 1
ATOM 3298 C C . GLY A 1 222 ? 31.693 29.212 3.602 1.00 7.20 222 GLY A C 1
ATOM 3299 O O . GLY A 1 222 ? 31.405 30.263 4.173 1.00 7.59 222 GLY A O 1
ATOM 3303 N N . LEU A 1 223 ? 32.327 28.195 4.174 1.00 7.18 223 LEU A N 1
ATOM 3304 C CA . LEU A 1 223 ? 32.945 28.274 5.501 1.00 7.16 223 LEU A CA 1
ATOM 3305 C C . LEU A 1 223 ? 31.922 28.517 6.606 1.00 7.02 223 LEU A C 1
ATOM 3306 O O . LEU A 1 223 ? 32.299 28.884 7.719 1.00 8.51 223 LEU A O 1
ATOM 3322 N N . ASN A 1 224 ? 30.635 28.310 6.297 1.00 6.84 224 ASN A N 1
ATOM 3323 C CA . ASN A 1 224 ? 29.553 28.914 7.073 1.00 6.66 224 ASN A CA 1
ATOM 3324 C C . ASN A 1 224 ? 28.250 28.563 6.350 1.00 6.74 224 ASN A C 1
ATOM 3325 O O . ASN A 1 224 ? 27.877 29.216 5.377 1.00 7.00 224 ASN A O 1
ATOM 3336 N N . PRO A 1 225 ? 27.529 27.547 6.825 1.00 7.21 225 PRO A N 1
ATOM 3337 C CA . PRO A 1 225 ? 26.310 27.149 6.096 1.00 7.99 225 PRO A CA 1
ATOM 3338 C C . PRO A 1 225 ? 25.309 28.277 5.922 1.00 7.87 225 PRO A C 1
ATOM 3339 O O . PRO A 1 225 ? 24.588 28.303 4.929 1.00 9.17 225 PRO A O 1
ATOM 3350 N N . ALA A 1 226 ? 25.224 29.205 6.887 1.00 7.96 226 ALA A N 1
ATOM 3351 C CA . ALA A 1 226 ? 24.312 30.328 6.739 1.00 8.49 226 ALA A CA 1
ATOM 3352 C C . ALA A 1 226 ? 24.714 31.259 5.595 1.00 8.83 226 ALA A C 1
ATOM 3353 O O . ALA A 1 226 ? 23.858 31.861 4.940 1.00 12.05 226 ALA A O 1
ATOM 3360 N N . ARG A 1 227 ? 26.008 31.400 5.366 1.00 7.42 227 ARG A N 1
ATOM 3361 C CA . ARG A 1 227 ? 26.516 32.208 4.267 1.00 7.25 227 ARG A CA 1
ATOM 3362 C C . ARG A 1 227 ? 26.198 31.576 2.912 1.00 7.20 227 ARG A C 1
ATOM 3363 O O . ARG A 1 227 ? 25.976 32.290 1.931 1.00 7.80 227 ARG A O 1
ATOM 3384 N N . SER A 1 228 ? 26.223 30.250 2.852 1.00 7.57 228 SER A N 1
ATOM 3385 C CA . SER A 1 228 ? 26.019 29.552 1.581 1.00 8.18 228 SER A CA 1
ATOM 3386 C C . SER A 1 228 ? 24.522 29.406 1.263 1.00 8.32 228 SER A C 1
ATOM 3387 O O . SER A 1 228 ? 24.110 29.489 0.092 1.00 9.33 228 SER A O 1
ATOM 3395 N N . PHE A 1 229 ? 23.714 29.143 2.272 1.00 8.94 229 PHE A N 1
ATOM 3396 C CA . PHE A 1 229 ? 22.298 28.838 2.066 1.00 9.15 229 PHE A CA 1
ATOM 3397 C C . PHE A 1 229 ? 21.526 30.053 1.594 1.00 9.08 229 PHE A C 1
ATOM 3398 O O . PHE A 1 229 ? 20.721 29.971 0.663 1.00 10.27 229 PHE A O 1
ATOM 3415 N N . GLY A 1 230 ? 21.755 31.205 2.229 1.00 10.05 230 GLY A N 1
ATOM 3416 C CA . GLY A 1 230 ? 20.935 32.358 1.945 1.00 10.61 230 GLY A CA 1
ATOM 3417 C C . GLY A 1 230 ? 20.945 32.796 0.482 1.00 9.14 230 GLY A C 1
ATOM 3418 O O . GLY A 1 230 ? 19.902 33.015 -0.127 1.00 10.09 230 GLY A O 1
ATOM 3422 N N . PRO A 1 231 ? 22.136 32.938 -0.109 1.00 8.67 231 PRO A N 1
ATOM 3423 C CA . PRO A 1 231 ? 22.211 33.318 -1.503 1.00 8.56 231 PRO A CA 1
ATOM 3424 C C . PRO A 1 231 ? 21.627 32.291 -2.447 1.00 9.39 231 PRO A C 1
ATOM 3425 O O . PRO A 1 231 ? 21.081 32.660 -3.478 1.00 10.77 231 PRO A O 1
ATOM 3436 N N . ALA A 1 232 ? 21.726 31.000 -2.111 1.00 9.70 232 ALA A N 1
ATOM 3437 C CA . ALA A 1 232 ? 21.114 29.959 -2.937 1.00 10.86 232 ALA A CA 1
ATOM 3438 C C . ALA A 1 232 ? 19.593 30.127 -2.950 1.00 11.31 232 ALA A C 1
ATOM 3439 O O . ALA A 1 232 ? 18.956 29.998 -3.999 1.00 13.26 232 ALA A O 1
ATOM 3446 N N . VAL A 1 233 ? 19.001 30.439 -1.804 1.00 11.22 233 VAL A N 1
ATOM 3447 C CA . VAL A 1 233 ? 17.567 30.726 -1.734 1.00 12.80 233 VAL A CA 1
ATOM 3448 C C . VAL A 1 233 ? 17.251 31.949 -2.574 1.00 12.83 233 VAL A C 1
ATOM 3449 O O . VAL A 1 233 ? 16.302 31.940 -3.363 1.00 15.04 233 VAL A O 1
ATOM 3462 N N . ALA A 1 234 ? 18.008 33.038 -2.403 1.00 12.33 234 ALA A N 1
ATOM 3463 C CA . ALA A 1 234 ? 17.716 34.268 -3.122 1.00 13.18 234 ALA A CA 1
ATOM 3464 C C . ALA A 1 234 ? 17.879 34.131 -4.631 1.00 14.01 234 ALA A C 1
ATOM 3465 O O . ALA A 1 234 ? 17.112 34.735 -5.389 1.00 16.87 234 ALA A O 1
ATOM 3472 N N . ALA A 1 235 ? 18.846 33.340 -5.067 1.00 13.46 235 ALA A N 1
ATOM 3473 C CA . ALA A 1 235 ? 19.062 33.077 -6.477 1.00 16.44 235 ALA A CA 1
ATOM 3474 C C . ALA A 1 235 ? 18.140 31.971 -7.014 1.00 18.81 235 ALA A C 1
ATOM 3475 O O . ALA A 1 235 ? 18.124 31.717 -8.203 1.00 23.11 235 ALA A O 1
ATOM 3482 N N . ARG A 1 236 ? 17.368 31.333 -6.127 1.00 17.79 236 ARG A N 1
ATOM 3483 C CA . ARG A 1 236 ? 16.467 30.217 -6.424 1.00 20.45 236 ARG A CA 1
ATOM 3484 C C . ARG A 1 236 ? 17.172 29.115 -7.157 1.00 20.98 236 ARG A C 1
ATOM 3485 O O . ARG A 1 236 ? 16.646 28.542 -8.109 1.00 22.69 236 ARG A O 1
ATOM 3506 N N . SER A 1 237 ? 18.349 28.769 -6.665 1.00 20.69 237 SER A N 1
ATOM 3507 C CA . SER A 1 237 ? 19.128 27.748 -7.284 1.00 22.70 237 SER A CA 1
ATOM 3508 C C . SER A 1 237 ? 20.209 27.212 -6.348 1.00 21.82 237 SER A C 1
ATOM 3509 O O . SER A 1 237 ? 20.974 27.936 -5.742 1.00 19.28 237 SER A O 1
ATOM 3516 N N . PHE A 1 238 ? 20.196 25.915 -6.202 1.00 18.93 238 PHE A N 1
ATOM 3517 C CA . PHE A 1 238 ? 21.141 25.148 -5.419 1.00 15.69 238 PHE A CA 1
ATOM 3518 C C . PHE A 1 238 ? 21.979 24.284 -6.306 1.00 16.05 238 PHE A C 1
ATOM 3519 O O . PHE A 1 238 ? 21.409 23.334 -6.995 1.00 20.96 238 PHE A O 1
ATOM 3536 N N . PRO A 1 239 ? 23.278 24.441 -6.362 1.00 15.34 239 PRO A N 1
ATOM 3537 C CA . PRO A 1 239 ? 24.094 23.489 -7.102 1.00 14.74 239 PRO A CA 1
ATOM 3538 C C . PRO A 1 239 ? 23.967 22.102 -6.509 1.00 11.67 239 PRO A C 1
ATOM 3539 O O . PRO A 1 239 ? 23.789 21.961 -5.294 1.00 11.82 239 PRO A O 1
ATOM 3550 N N . ASN A 1 240 ? 24.153 21.048 -7.301 1.00 11.40 240 ASN A N 1
ATOM 3551 C CA . ASN A 1 240 ? 24.063 19.716 -6.756 1.00 10.04 240 ASN A CA 1
ATOM 3552 C C . ASN A 1 240 ? 25.153 19.441 -5.732 1.00 9.89 240 ASN A C 1
ATOM 3553 O O . ASN A 1 240 ? 24.973 18.578 -4.867 1.00 10.59 240 ASN A O 1
ATOM 3564 N N . TYR A 1 241 ? 26.256 20.164 -5.803 1.00 9.91 241 TYR A N 1
ATOM 3565 C CA . TYR A 1 241 ? 27.343 20.021 -4.848 1.00 10.17 241 TYR A CA 1
ATOM 3566 C C . TYR A 1 241 ? 27.178 20.933 -3.649 1.00 9.39 241 TYR A C 1
ATOM 3567 O O . TYR A 1 241 ? 28.115 21.076 -2.849 1.00 9.59 241 TYR A O 1
ATOM 3585 N N . HIS A 1 242 ? 25.997 21.503 -3.432 1.00 9.79 242 HIS A N 1
ATOM 3586 C CA . HIS A 1 242 ? 25.765 22.395 -2.289 1.00 9.96 242 HIS A CA 1
ATOM 3587 C C . HIS A 1 242 ? 26.110 21.731 -0.975 1.00 9.27 242 HIS A C 1
ATOM 3588 O O . HIS A 1 242 ? 26.459 22.407 -0.005 1.00 9.14 242 HIS A O 1
ATOM 3602 N N . TRP A 1 243 ? 25.992 20.403 -0.904 1.00 9.35 243 TRP A N 1
ATOM 3603 C CA . TRP A 1 243 ? 26.345 19.674 0.285 1.00 9.33 243 TRP A CA 1
ATOM 3604 C C . TRP A 1 243 ? 27.781 19.925 0.746 1.00 8.86 243 TRP A C 1
ATOM 3605 O O . TRP A 1 243 ? 28.045 19.766 1.942 1.00 9.36 243 TRP A O 1
ATOM 3626 N N . ILE A 1 244 ? 28.706 20.310 -0.128 1.00 8.52 244 ILE A N 1
ATOM 3627 C CA . ILE A 1 244 ? 30.065 20.557 0.359 1.00 8.43 244 ILE A CA 1
ATOM 3628 C C . ILE A 1 244 ? 30.089 21.733 1.345 1.00 8.05 244 ILE A C 1
ATOM 3629 O O . ILE A 1 244 ? 30.985 21.790 2.203 1.00 8.40 244 ILE A O 1
ATOM 3645 N N . TYR A 1 245 ? 29.156 22.656 1.201 1.00 7.95 245 TYR A N 1
ATOM 3646 C CA . TYR A 1 245 ? 29.082 23.858 2.032 1.00 7.83 245 TYR A CA 1
ATOM 3647 C C . TYR A 1 245 ? 28.430 23.585 3.381 1.00 8.04 245 TYR A C 1
ATOM 3648 O O . TYR A 1 245 ? 28.384 24.475 4.246 1.00 8.21 245 TYR A O 1
ATOM 3666 N N . TRP A 1 246 ? 27.9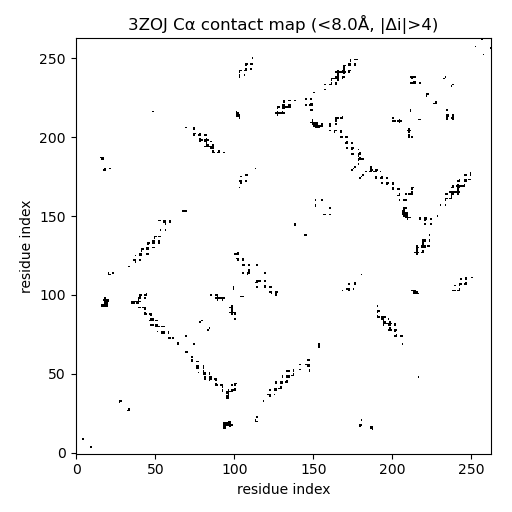44 22.354 3.576 1.00 8.26 246 TRP A N 1
ATOM 3667 C CA . TRP A 1 246 ? 27.436 21.879 4.848 1.00 8.59 246 TRP A CA 1
ATOM 3668 C C . TRP A 1 246 ? 28.429 20.885 5.450 1.00 8.55 246 TRP A C 1
ATOM 3669 O O . TRP A 1 246 ? 28.927 21.072 6.557 1.00 8.94 246 TRP A O 1
ATOM 3690 N N . LEU A 1 247 ? 28.724 19.813 4.708 1.00 8.58 247 LEU A N 1
ATOM 3691 C CA . LEU A 1 247 ? 29.630 18.818 5.219 1.00 8.67 247 LEU A CA 1
ATOM 3692 C C . LEU A 1 247 ? 31.040 19.371 5.453 1.00 8.24 247 LEU A C 1
ATOM 3693 O O . LEU A 1 247 ? 31.682 18.975 6.427 1.00 8.83 247 LEU A O 1
ATOM 3709 N N . GLY A 1 248 ? 31.533 20.219 4.560 1.00 8.17 248 GLY A N 1
ATOM 3710 C CA . GLY A 1 248 ? 32.882 20.726 4.741 1.00 8.11 248 GLY A CA 1
ATOM 3711 C C . GLY A 1 248 ? 33.015 21.488 6.068 1.00 7.50 248 GLY A C 1
ATOM 3712 O O . GLY A 1 248 ? 33.864 21.162 6.893 1.00 7.68 248 GLY A O 1
ATOM 3716 N N . PRO A 1 249 ? 32.147 22.488 6.287 1.00 7.46 249 PRO A N 1
ATOM 3717 C CA . PRO A 1 249 ? 32.243 23.208 7.568 1.00 7.37 249 PRO A CA 1
ATOM 3718 C C . PRO A 1 249 ? 31.976 22.332 8.774 1.00 7.48 249 PRO A C 1
ATOM 3719 O O . PRO A 1 249 ? 32.593 22.546 9.823 1.00 7.73 249 PRO A O 1
ATOM 3730 N N . ILE A 1 250 ? 31.064 21.367 8.676 1.00 7.90 250 ILE A N 1
ATOM 3731 C CA . ILE A 1 250 ? 30.836 20.449 9.796 1.00 8.37 250 ILE A CA 1
ATOM 3732 C C . ILE A 1 250 ? 32.105 19.669 10.111 1.00 8.11 250 ILE A C 1
ATOM 3733 O O . ILE A 1 250 ? 32.490 19.534 11.284 1.00 8.50 250 ILE A O 1
ATOM 3749 N N . LEU A 1 251 ? 32.756 19.108 9.092 1.00 8.29 251 LEU A N 1
ATOM 3750 C CA . LEU A 1 251 ? 34.011 18.403 9.299 1.00 8.76 251 LEU A CA 1
ATOM 3751 C C . LEU A 1 251 ? 35.054 19.308 9.923 1.00 8.00 251 LEU A C 1
ATOM 3752 O O . LEU A 1 251 ? 35.808 18.880 10.795 1.00 8.76 251 LEU A O 1
ATOM 3768 N N . GLY A 1 252 ? 35.125 20.553 9.460 1.00 7.86 252 GLY A N 1
ATOM 3769 C CA . GLY A 1 252 ? 36.078 21.480 10.041 1.00 7.89 252 GLY A CA 1
ATOM 3770 C C . GLY A 1 252 ? 35.815 21.782 11.489 1.00 7.20 252 GLY A C 1
ATOM 3771 O O . GLY A 1 252 ? 36.761 21.882 12.297 1.00 7.52 252 GLY A O 1
ATOM 3775 N N . ALA A 1 253 ? 34.550 21.938 11.876 1.00 7.25 253 ALA A N 1
ATOM 3776 C CA . ALA A 1 253 ? 34.213 22.128 13.261 1.00 7.52 253 ALA A CA 1
ATOM 3777 C C . ALA A 1 253 ? 34.661 20.930 14.095 1.00 7.28 253 ALA A C 1
ATOM 3778 O O . ALA A 1 253 ? 35.207 21.094 15.194 1.00 7.71 253 ALA A O 1
ATOM 3785 N N A PHE A 1 254 ? 34.428 19.700 13.594 0.50 7.46 254 PHE A N 1
ATOM 3786 N N B PHE A 1 254 ? 34.380 19.735 13.589 0.50 7.82 254 PHE A N 1
ATOM 3787 C CA A PHE A 1 254 ? 34.866 18.485 14.327 0.50 7.93 254 PHE A CA 1
ATOM 3788 C CA B PHE A 1 254 ? 34.774 18.576 14.310 0.50 8.29 254 PHE A CA 1
ATOM 3789 C C A PHE A 1 254 ? 36.384 18.391 14.404 0.50 7.86 254 PHE A C 1
ATOM 3790 C C B PHE A 1 254 ? 36.289 18.464 14.433 0.50 7.65 254 PHE A C 1
ATOM 3791 O O A PHE A 1 254 ? 36.975 17.943 15.383 0.50 8.63 254 PHE A O 1
ATOM 3792 O O B PHE A 1 254 ? 36.746 18.082 15.537 0.50 7.41 254 PHE A O 1
ATOM 3825 N N . LEU A 1 255 ? 37.057 18.775 13.364 1.00 7.89 255 LEU A N 1
ATOM 3826 C CA . LEU A 1 255 ? 38.518 18.738 13.407 1.00 8.24 255 LEU A CA 1
ATOM 3827 C C . LEU A 1 255 ? 39.054 19.724 14.445 1.00 7.47 255 LEU A C 1
ATOM 3828 O O . LEU A 1 255 ? 39.908 19.382 15.261 1.00 7.92 255 LEU A O 1
ATOM 3844 N N . ALA A 1 256 ? 38.565 20.958 14.406 1.00 6.99 256 ALA A N 1
ATOM 3845 C CA . ALA A 1 256 ? 38.992 21.941 15.384 1.00 6.97 256 ALA A CA 1
ATOM 3846 C C . ALA A 1 256 ? 38.689 21.503 16.805 1.00 6.75 256 ALA A C 1
ATOM 3847 O O . ALA A 1 256 ? 39.535 21.611 17.699 1.00 7.17 256 ALA A O 1
ATOM 3854 N N . TYR A 1 257 ? 37.452 21.039 17.038 1.00 7.08 257 TYR A N 1
ATOM 3855 C CA . TYR A 1 257 ? 37.089 20.525 18.336 1.00 7.46 257 TYR A CA 1
ATOM 3856 C C . TYR A 1 257 ? 38.042 19.424 18.777 1.00 7.57 257 TYR A C 1
ATOM 3857 O O . TYR A 1 257 ? 38.441 19.379 19.940 1.00 8.21 257 TYR A O 1
ATOM 3875 N N A SER A 1 258 ? 38.371 18.507 17.848 0.70 8.29 258 SER A N 1
ATOM 3876 N N B SER A 1 258 ? 38.382 18.499 17.915 0.30 7.38 258 SER A N 1
ATOM 3877 C CA A SER A 1 258 ? 39.225 17.361 18.174 0.70 9.08 258 SER A CA 1
ATOM 3878 C CA B SER A 1 258 ? 39.182 17.398 18.371 0.30 6.91 258 SER A CA 1
ATOM 3879 C C A SER A 1 258 ? 40.579 17.830 18.696 0.70 8.30 258 SER A C 1
ATOM 3880 C C B SER A 1 258 ? 40.665 17.776 18.634 0.30 7.41 258 SER A C 1
ATOM 3881 O O A SER A 1 258 ? 41.087 17.313 19.734 0.70 7.73 258 SER A O 1
ATOM 3882 O O B SER A 1 258 ? 41.386 17.127 19.385 0.30 6.48 258 SER A O 1
ATOM 3897 N N . ILE A 1 259 ? 41.169 18.800 17.981 1.00 7.72 259 ILE A N 1
ATOM 3898 C CA . ILE A 1 259 ? 42.480 19.327 18.355 1.00 7.77 259 ILE A CA 1
ATOM 3899 C C . ILE A 1 259 ? 42.408 20.008 19.726 1.00 7.28 259 ILE A C 1
ATOM 3900 O O . ILE A 1 259 ? 43.227 19.752 20.605 1.00 7.90 259 ILE A O 1
ATOM 3916 N N . TRP A 1 260 ? 41.414 20.873 19.894 1.00 7.18 260 TRP A N 1
ATOM 3917 C CA . TRP A 1 260 ? 41.207 21.537 21.169 1.00 7.19 260 TRP A CA 1
ATOM 3918 C C . TRP A 1 260 ? 41.043 20.506 22.290 1.00 7.33 260 TRP A C 1
ATOM 3919 O O . TRP A 1 260 ? 41.643 20.643 23.347 1.00 7.86 260 TRP A O 1
ATOM 3940 N N . GLN A 1 261 ? 40.230 19.478 22.044 1.00 7.80 261 GLN A N 1
ATOM 3941 C CA . GLN A 1 261 ? 39.955 18.488 23.075 1.00 8.78 261 GLN A CA 1
ATOM 3942 C C . GLN A 1 261 ? 41.224 17.751 23.475 1.00 8.67 261 GLN A C 1
ATOM 3943 O O . GLN A 1 261 ? 41.442 17.448 24.653 1.00 9.71 261 GLN A O 1
ATOM 3957 N N . MET A 1 262 ? 42.065 17.423 22.506 1.00 8.53 262 MET A N 1
ATOM 3958 C CA . MET A 1 262 ? 43.362 16.802 22.793 1.00 9.44 262 MET A CA 1
ATOM 3959 C C . MET A 1 262 ? 44.192 17.710 23.707 1.00 8.64 262 MET A C 1
ATOM 3960 O O . MET A 1 262 ? 44.772 17.250 24.696 1.00 9.32 262 MET A O 1
ATOM 3974 N N . TRP A 1 263 ? 44.267 19.006 23.370 1.00 7.79 263 TRP A N 1
ATOM 3975 C CA . TRP A 1 263 ? 45.007 19.937 24.194 1.00 7.44 263 TRP A CA 1
ATOM 3976 C C . TRP A 1 263 ? 44.413 20.083 25.586 1.00 7.71 263 TRP A C 1
ATOM 3977 O O . TRP A 1 263 ? 45.172 20.197 26.559 1.00 8.33 263 TRP A O 1
ATOM 3998 N N . LYS A 1 264 ? 43.085 20.064 25.703 1.00 7.88 264 LYS A N 1
ATOM 3999 C CA . LYS A 1 264 ? 42.458 20.110 27.015 1.00 8.61 264 LYS A CA 1
ATOM 4000 C C . LYS A 1 264 ? 42.805 18.859 27.838 1.00 9.54 264 LYS A C 1
ATOM 4001 O O . LYS A 1 264 ? 43.131 18.958 29.028 1.00 10.45 264 LYS A O 1
ATOM 4020 N N A TRP A 1 265 ? 42.686 17.684 27.279 0.50 9.83 265 TRP A N 1
ATOM 4021 N N B TRP A 1 265 ? 42.819 17.695 27.165 0.50 9.31 265 TRP A N 1
ATOM 4022 C CA A TRP A 1 265 ? 43.074 16.505 28.022 0.50 11.12 265 TRP A CA 1
ATOM 4023 C CA B TRP A 1 265 ? 43.142 16.401 27.798 0.50 10.13 265 TRP A CA 1
ATOM 4024 C C A TRP A 1 265 ? 44.589 16.465 28.369 0.50 10.71 265 TRP A C 1
ATOM 4025 C C B TRP A 1 265 ? 44.543 16.520 28.390 0.50 10.75 265 TRP A C 1
ATOM 4026 O O A TRP A 1 265 ? 45.017 15.786 29.293 0.50 10.83 265 TRP A O 1
ATOM 4027 O O B TRP A 1 265 ? 44.777 16.173 29.586 0.50 10.43 265 TRP A O 1
ATOM 4068 N N . LEU A 1 266 ? 45.422 17.121 27.598 1.00 10.16 266 LEU A N 1
ATOM 4069 C CA . LEU A 1 266 ? 46.823 17.294 27.937 1.00 10.72 266 LEU A CA 1
ATOM 4070 C C . LEU A 1 266 ? 47.071 18.412 28.942 1.00 9.85 266 LEU A C 1
ATOM 4071 O O . LEU A 1 266 ? 48.222 18.575 29.371 1.00 10.54 266 LEU A O 1
ATOM 4087 N N . ASN A 1 267 ? 46.087 19.212 29.312 1.00 9.58 267 ASN A N 1
ATOM 4088 C CA . ASN A 1 267 ? 46.301 20.369 30.175 1.00 9.92 267 ASN A CA 1
ATOM 4089 C C . ASN A 1 267 ? 47.411 21.238 29.592 1.00 9.17 267 ASN A C 1
ATOM 4090 O O . ASN A 1 267 ? 48.375 21.603 30.264 1.00 9.91 267 ASN A O 1
ATOM 4101 N N . TYR A 1 268 ? 47.229 21.599 28.315 1.00 8.63 268 TYR A N 1
ATOM 4102 C CA . TYR A 1 268 ? 48.319 22.139 27.512 1.00 8.68 268 TYR A CA 1
ATOM 4103 C C . TYR A 1 268 ? 49.031 23.335 28.111 1.00 8.33 268 TYR A C 1
ATOM 4104 O O . TYR A 1 268 ? 50.220 23.501 27.895 1.00 9.61 268 TYR A O 1
ATOM 4122 N N . GLN A 1 269 ? 48.285 24.194 28.803 1.00 8.09 269 GLN A N 1
ATOM 4123 C CA . GLN A 1 269 ? 48.763 25.492 29.203 1.00 8.81 269 GLN A CA 1
ATOM 4124 C C . GLN A 1 269 ? 49.626 25.457 30.471 1.00 9.06 269 GLN A C 1
ATOM 4125 O O . GLN A 1 269 ? 50.134 26.506 30.871 1.00 9.86 269 GLN A O 1
ATOM 4139 N N . THR A 1 270 ? 49.769 24.292 31.079 1.00 9.69 270 THR A N 1
ATOM 4140 C CA . THR A 1 270 ? 50.410 24.144 32.380 1.00 10.49 270 THR A CA 1
ATOM 4141 C C . THR A 1 270 ? 51.547 23.156 32.298 1.00 9.77 270 THR A C 1
ATOM 4142 O O . THR A 1 270 ? 51.372 22.037 31.856 1.00 10.95 270 THR A O 1
ATOM 4153 N N . THR A 1 271 ? 52.728 23.566 32.749 1.00 9.26 271 THR A N 1
ATOM 4154 C CA . THR A 1 271 ? 53.882 22.682 32.658 1.00 9.42 271 THR A CA 1
ATOM 4155 C C . THR A 1 271 ? 53.729 21.465 33.585 1.00 9.55 271 THR A C 1
ATOM 4156 O O . THR A 1 271 ? 54.001 20.337 33.171 1.00 10.33 271 THR A O 1
ATOM 4167 N N . ASN A 1 272 ? 53.306 21.724 34.833 1.00 9.92 272 ASN A N 1
ATOM 4168 C CA . ASN A 1 272 ? 53.220 20.664 35.855 1.00 11.35 272 ASN A CA 1
ATOM 4169 C C . ASN A 1 272 ? 51.809 20.618 36.443 1.00 12.52 272 ASN A C 1
ATOM 4170 O O . ASN A 1 272 ? 51.567 21.183 37.508 1.00 15.59 272 ASN A O 1
ATOM 4181 N N . PRO A 1 273 ? 50.860 19.963 35.760 1.00 14.13 273 PRO A N 1
ATOM 4182 C CA . PRO A 1 273 ? 49.439 20.016 36.201 1.00 19.64 273 PRO A CA 1
ATOM 4183 C C . PRO A 1 273 ? 49.212 19.591 37.611 1.00 24.89 273 PRO A C 1
ATOM 4184 O O . PRO A 1 273 ? 49.816 18.618 37.989 1.00 24.26 273 PRO A O 1
#

Secondary structure (DSSP, 8-state):
------GGGTHHHHS----GGGG--TTTTSHHHHHHHHHHHHHHHHHHHHHHHHHHHHHTTSPPPGGG---HHHHHHHHHHHHHHHHHHHHHHTTTT----SHHHHHHHHHTTSS-HHHHHHHHHHHHHHHHHHHHHHHHHS-SS---S----TT--HHHHHHHHHHHHHHHHHHIIIIIIS-STTGGGHHHHHHHHHHHHHHHHHHHH----SHHHHHHHHHHHT---GGGGHHHHHHHHHHHHHHHHHHHHHHTTTT-S--

Foldseek 3Di:
DDDDADPVRVCVVPVDLAAQLVVCDPPCPDPVNLVLQLVLLLVLLLQLLLQLQLQLQVLVPPPDDPPQDDDVVSLLSSLCSNLVSQLVSQSVRRNRNNSQLFLLLLVLCCLVVSDPPVSSVSSLVSSLVSLLVSLQVSVVVDDDDRRQAKAFGDPADLVNLLQLLQQLLLQLNLLCCVQRVDDDPRNSVSSNVSSVSSSVSSVSHCRGTNHLSGLSSNNNNCVVNVHDDPSNCSSVNSSNNSSVVSSVVSVVCVVVVVVDPPD

Solvent-accessible surface area: 13115 Å² total; per-residue (Å²): 134,174,95,146,75,125,115,123,56,37,63,181,108,104,83,52,68,81,1,0,12,40,109,36,46,224,58,15,113,48,130,157,23,28,134,47,0,50,35,2,0,74,81,0,0,58,41,4,0,78,30,0,0,28,52,3,6,95,6,53,117,32,121,160,50,104,152,54,35,53,36,88,74,37,26,75,69,8,0,91,3,1,0,86,11,6,19,78,0,0,69,98,2,0,123,51,0,2,5,7,0,6,16,2,3,3,49,0,0,35,45,12,220,24,1,66,89,124,7,2,115,33,0,22,123,8,0,36,56,0,0,70,39,0,0,35,26,0,39,89,109,25,120,70,156,45,37,3,45,14,54,40,30,35,78,16,53,122,77,165,0,22,117,45,0,8,120,1,0,8,77,6,0,36,17,4,0,38,42,2,25,14,162,82,235,40,12,133,74,0,0,77,44,8,0,59,8,7,21,78,0,2,76,62,0,22,68,80,0,16,0,2,0,4,3,0,7,3,53,1,0,4,46,21,42,197,70,90,39,150,43,22,104,0,0,78,71,0,0,61,78,0,0,90,63,0,44,59,51,19,34,89,82,63,196,114,72,81,119,61,129,129,116

B-factor: mean 10.92, std 6.11, range [3.88, 40.0]

CATH classification: 1.20.1080.10

InterPro domains:
  IPR000425 Major intrinsic protein [PF00230] (47-256)
  IPR000425 Major intrinsic protein [PR00783] (46-65)
  IPR000425 Major intrinsic protein [PR00783] (92-116)
  IPR000425 Major intrinsic protein [PR00783] (129-148)
  IPR000425 Major intrinsic protein [PR00783] (174-192)
  IPR000425 Major intrinsic protein [PR00783] (205-227)
  IPR000425 Major intrinsic protein [PR00783] (243-263)
  IPR000425 Major intrinsic protein [TIGR00861] (50-260)
  IPR022357 Major intrinsic protein, conserved site [PS00221] (110-118)
  IPR023271 Aquaporin-like [G3DSA:1.20.1080.10] (1-279)
  IPR023271 Aquaporin-like [SSF81338] (42-276)
  IPR034294 Aquaporin transporter [PTHR19139] (43-270)